Protein 4KWY (pdb70)

Solvent-accessible surface area: 14454 Å² total

InterPro domains:
  IPR007485 LPS-assembly lipoprotein LptE [PF04390] (46-154)

Foldseek 3Di:
DVLLVLLLLEQEDEDDAPLSVLLNVLLCVLSVNDPPDHHQKYKYKDDPRVQQVDFDDDPPDPQKTKGKWIWMFIAGPPPRHGPDIDIFMFMDMFRADPDPVRRVVRSVVRSNVRSNVSSVVVSVVSSVVVVVVDDD/DLVVLLVQLLLEQEDQDDAPLSNLLNVLLCVLSVNDPPDHHQKYKYKDDPRVQQLDWPACFKTKGKKIKMFIAGPVPRHTPDIDMFMFMFMFGADPDPVVRVVRSVVRSNVRSNVRSVVVSVVSSVVSVPD

CATH classification: 3.30.160.150

Nearest PDB structures (foldseek):
  4kwy-assembly1_A  TM=1.007E+00  e=1.723E-28  Caulobacter vibrioides CB15
  4kwy-assembly2_B  TM=9.842E-01  e=3.736E-25  Caulobacter vibrioides CB15
  7rxu-assembly1_A  TM=6.935E-01  e=5.686E-05  Campylobacter jejuni
  2iqi-assembly7_G  TM=6.032E-01  e=4.336E-04  Xanthomonas campestris pv. campestris
  2iqi-assembly6_F  TM=6.068E-01  e=1.449E-03  Xanthomonas campestris pv. campestris

Secondary structure (DSSP, 8-state):
-HHHHHHTTEEEEE-SSHHHHHHHHHHHHHHT--TTS--SEEEEEEE-HHHHH-PEE-SSSTTEEEE--EEEEEEETTT--EEEEEEE---EEEE--SSHHHHHHHHHHHHHHHHHHHHHHHHHHHHHHHHTTS--/--HHHHHHHTTEEEPP-SSHHHHHHHHHHHHHHT--TT---SEEEEEEE-HHHHH--B---EEEE--EEEEEEETTT--EEEEEEE---EEEE--SSHHHHHHHHHHHHHHHHHHHHHHHHHHHHHHHHH-

Structure (mmCIF, N/CA/C/O backbone):
data_4KWY
#
_entry.id   4KWY
#
_cell.length_a   88.442
_cell.length_b   136.351
_cell.length_c   60.211
_cell.angle_alpha   90.000
_cell.angle_beta   90.000
_cell.angle_gamma   90.000
#
_symmetry.space_group_name_H-M   'C 2 2 21'
#
loop_
_entity.id
_entity.type
_entity.pdbx_description
1 polymer 'Putative uncharacterized protein'
2 non-polymer 'CHLORIDE ION'
3 non-polymer 'PHOSPHATE ION'
4 water water
#
loop_
_atom_site.group_PDB
_atom_site.id
_atom_site.type_symbol
_atom_site.label_atom_id
_atom_site.label_alt_id
_atom_site.label_comp_id
_atom_site.label_asym_id
_atom_site.label_entity_id
_atom_site.label_seq_id
_atom_site.pdbx_PDB_ins_code
_atom_site.Cartn_x
_atom_site.Cartn_y
_atom_site.Cartn_z
_atom_site.occupancy
_atom_site.B_iso_or_equiv
_atom_site.auth_seq_id
_atom_site.auth_comp_id
_atom_site.auth_asym_id
_atom_site.auth_atom_id
_atom_site.pdbx_PDB_model_num
ATOM 1 N N . ALA A 1 4 ? 36.046 22.150 39.123 1.00 131.94 30 ALA A N 1
ATOM 2 C CA . ALA A 1 4 ? 36.279 22.128 40.565 1.00 133.40 30 ALA A CA 1
ATOM 3 C C . ALA A 1 4 ? 36.279 23.558 41.160 1.00 134.51 30 ALA A C 1
ATOM 4 O O . ALA A 1 4 ? 35.464 23.843 42.041 1.00 131.36 30 ALA A O 1
ATOM 6 N N . GLY A 1 5 ? 37.164 24.428 40.660 1.00 131.21 31 GLY A N 1
ATOM 7 C CA . GLY A 1 5 ? 37.263 25.828 41.070 1.00 127.89 31 GLY A CA 1
ATOM 8 C C . GLY A 1 5 ? 36.123 26.666 40.512 1.00 123.95 31 GLY A C 1
ATOM 9 O O . GLY A 1 5 ? 35.749 27.682 41.110 1.00 120.11 31 GLY A O 1
ATOM 10 N N . VAL A 1 6 ? 35.567 26.237 39.345 1.00 117.60 32 VAL A N 1
ATOM 11 C CA . VAL A 1 6 ? 34.422 26.855 38.656 1.00 111.51 32 VAL A CA 1
ATOM 12 C C . VAL A 1 6 ? 33.161 26.526 39.467 1.00 109.72 32 VAL A C 1
ATOM 13 O O . VAL A 1 6 ? 32.358 27.415 39.736 1.00 105.48 32 VAL A O 1
ATOM 17 N N . GLU A 1 7 ? 33.022 25.255 39.892 1.00 106.69 33 GLU A N 1
ATOM 18 C CA . GLU A 1 7 ? 31.904 24.755 40.701 1.00 103.80 33 GLU A CA 1
ATOM 19 C C . GLU A 1 7 ? 31.940 25.396 42.100 1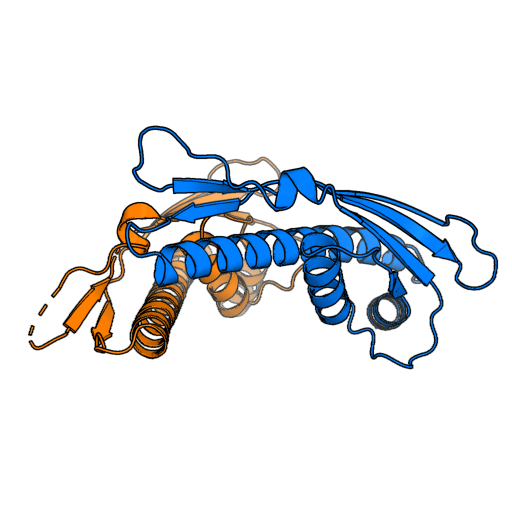.00 104.76 33 GLU A C 1
ATOM 20 O O . GLU A 1 7 ? 30.883 25.695 42.662 1.00 101.66 33 GLU A O 1
ATOM 26 N N . SER A 1 8 ? 33.167 25.636 42.630 1.00 102.01 34 SER A N 1
ATOM 27 C CA . SER A 1 8 ? 33.449 26.318 43.904 1.00 100.83 34 SER A CA 1
ATOM 28 C C . SER A 1 8 ? 33.118 27.820 43.772 1.00 98.21 34 SER A C 1
ATOM 29 O O . SER A 1 8 ? 32.690 28.452 44.743 1.00 96.05 34 SER A O 1
ATOM 32 N N . GLY A 1 9 ? 33.342 28.358 42.572 1.00 91.51 35 GLY A N 1
ATOM 33 C CA . GLY A 1 9 ? 33.062 29.740 42.218 1.00 87.27 35 GLY A CA 1
ATOM 34 C C . GLY A 1 9 ? 31.574 29.969 42.049 1.00 84.23 35 GLY A C 1
ATOM 35 O O . GLY A 1 9 ? 31.047 30.989 42.501 1.00 81.44 35 GLY A O 1
ATOM 36 N N . LEU A 1 10 ? 30.883 29.010 41.410 1.00 77.75 36 LEU A N 1
ATOM 37 C CA . LEU A 1 10 ? 29.443 29.096 41.182 1.00 73.65 36 LEU A CA 1
ATOM 38 C C . LEU A 1 10 ? 28.684 29.079 42.505 1.00 74.86 36 LEU A C 1
ATOM 39 O O . LEU A 1 10 ? 27.752 29.866 42.680 1.00 72.10 36 LEU A O 1
ATOM 44 N N . SER A 1 11 ? 29.114 28.230 43.457 1.00 71.57 37 SER A N 1
ATOM 45 C CA . SER A 1 11 ? 28.452 28.148 44.751 1.00 70.55 37 SER A CA 1
ATOM 46 C C . SER A 1 11 ? 28.802 29.357 45.628 1.00 73.21 37 SER A C 1
ATOM 47 O O . SER A 1 11 ? 28.155 29.534 46.661 1.00 72.26 37 SER A O 1
ATOM 50 N N . SER A 1 12 ? 29.771 30.225 45.194 1.00 69.01 38 SER A N 1
ATOM 51 C CA . SER A 1 12 ? 30.111 31.468 45.917 1.00 67.56 38 SER A CA 1
ATOM 52 C C . SER A 1 12 ? 29.156 32.616 45.506 1.00 65.38 38 SER A C 1
ATOM 53 O O . SER A 1 12 ? 29.193 33.687 46.109 1.00 64.87 38 SER A O 1
ATOM 56 N N . ILE A 1 13 ? 28.287 32.378 44.496 1.00 58.31 39 ILE A N 1
ATOM 57 C CA . ILE A 1 13 ? 27.322 33.363 43.989 1.00 53.35 39 ILE A CA 1
ATOM 58 C C . ILE A 1 13 ? 26.012 33.310 44.807 1.00 55.79 39 ILE A C 1
ATOM 59 O O . ILE A 1 13 ? 25.299 32.298 44.823 1.00 56.25 39 ILE A O 1
ATOM 64 N N . GLU A 1 14 ? 25.685 34.433 45.439 1.00 49.94 40 GLU A N 1
ATOM 65 C CA . GLU A 1 14 ? 24.451 34.575 46.192 1.00 48.39 40 GLU A CA 1
ATOM 66 C C . GLU A 1 14 ? 23.432 35.297 45.334 1.00 49.67 40 GLU A C 1
ATOM 67 O O . GLU A 1 14 ? 23.658 36.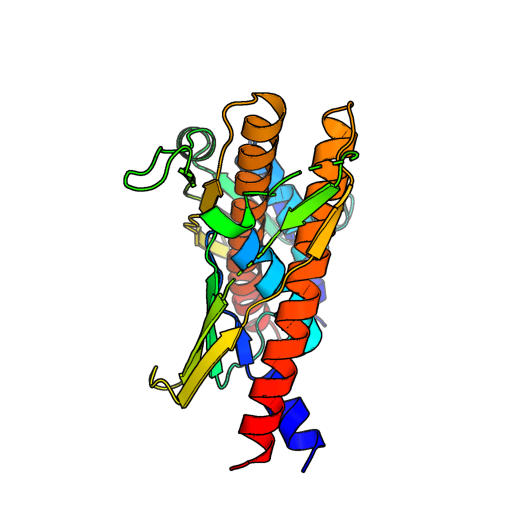431 44.904 1.00 48.64 40 GLU A O 1
ATOM 73 N N . THR A 1 15 ? 22.316 34.632 45.086 1.00 45.60 41 THR A N 1
ATOM 74 C CA . THR A 1 15 ? 21.243 35.115 44.221 1.00 43.99 41 THR A CA 1
ATOM 75 C C . THR A 1 15 ? 20.267 35.938 45.040 1.00 48.93 41 THR A C 1
ATOM 76 O O . THR A 1 15 ? 19.824 35.518 46.109 1.00 52.61 41 THR A O 1
ATOM 80 N N . VAL A 1 16 ? 20.022 37.157 44.557 1.00 43.78 42 VAL A N 1
ATOM 81 C CA . VAL A 1 16 ? 19.162 38.196 45.140 1.00 44.01 42 VAL A CA 1
ATOM 82 C C . VAL A 1 16 ? 18.001 38.471 44.167 1.00 48.31 42 VAL A C 1
ATOM 83 O O . VAL A 1 16 ? 18.203 38.727 42.975 1.00 45.72 42 VAL A O 1
ATOM 87 N N . ALA A 1 17 ? 16.801 38.451 44.696 1.00 47.73 43 ALA A N 1
ATOM 88 C CA . ALA A 1 17 ? 15.621 38.768 43.925 1.00 49.02 43 ALA A CA 1
ATOM 89 C C . ALA A 1 17 ? 14.669 39.598 44.763 1.00 56.01 43 ALA A C 1
ATOM 90 O O . ALA A 1 17 ? 14.557 39.410 45.988 1.00 56.96 43 ALA A O 1
ATOM 92 N N . ALA A 1 18 ? 13.990 40.527 44.098 1.00 52.83 44 ALA A N 1
ATOM 93 C CA . ALA A 1 18 ? 12.965 41.324 44.730 1.00 55.15 44 ALA A CA 1
ATOM 94 C C . ALA A 1 18 ? 11.678 40.486 44.837 1.00 59.60 44 ALA A C 1
ATOM 95 O O . ALA A 1 18 ? 11.552 39.460 44.155 1.00 57.43 44 ALA A O 1
ATOM 97 N N . GLU A 1 19 ? 10.742 40.912 45.708 1.00 59.64 45 GLU A N 1
ATOM 98 C CA . GLU A 1 19 ? 9.439 40.280 45.914 1.00 62.07 45 GLU A CA 1
ATOM 99 C C . GLU A 1 19 ? 8.756 39.926 44.580 1.00 63.81 45 GLU A C 1
ATOM 100 O O . GLU A 1 19 ? 8.594 40.801 43.718 1.00 64.86 45 GLU A O 1
ATOM 106 N N . GLY A 1 20 ? 8.395 38.656 44.417 1.00 56.21 46 GLY A N 1
ATOM 107 C CA . GLY A 1 20 ? 7.733 38.184 43.212 1.00 53.85 46 GLY A CA 1
ATOM 108 C C . GLY A 1 20 ? 7.806 36.686 43.050 1.00 55.05 46 GLY A C 1
ATOM 109 O O . GLY A 1 20 ? 8.793 36.081 43.466 1.00 52.72 46 GLY A O 1
ATOM 110 N N . ARG A 1 21 ? 6.774 36.070 42.416 1.00 52.60 47 ARG A N 1
ATOM 111 C CA . ARG A 1 21 ? 6.762 34.614 42.214 1.00 50.52 47 ARG A CA 1
ATOM 112 C C . ARG A 1 21 ? 7.920 34.169 41.296 1.00 49.10 47 ARG A C 1
ATOM 113 O O . ARG A 1 21 ? 8.633 33.234 41.659 1.00 49.24 47 ARG A O 1
ATOM 121 N N . GLY A 1 22 ? 8.120 34.876 40.179 1.00 41.12 48 GLY A N 1
ATOM 122 C CA . GLY A 1 22 ? 9.195 34.622 39.223 1.00 38.13 48 GLY A CA 1
ATOM 123 C C . GLY A 1 22 ? 10.588 34.679 39.813 1.00 42.89 48 GLY A C 1
ATOM 124 O O . GLY A 1 22 ? 11.369 33.741 39.640 1.00 42.23 48 GLY A O 1
ATOM 125 N N . GLY A 1 23 ? 10.890 35.755 40.548 1.00 39.95 49 GLY A N 1
ATOM 126 C CA . GLY A 1 23 ? 12.180 35.907 41.212 1.00 38.84 49 GLY A CA 1
ATOM 127 C C . GLY A 1 23 ? 12.362 34.880 42.306 1.00 45.49 49 GLY A C 1
ATOM 128 O O . GLY A 1 23 ? 13.474 34.384 42.510 1.00 43.94 49 GLY A O 1
ATOM 129 N N . TYR A 1 24 ? 11.255 34.526 43.008 1.00 46.07 50 TYR A N 1
ATOM 130 C CA . TYR A 1 24 ? 11.294 33.492 44.040 1.00 48.47 50 TYR A CA 1
ATOM 131 C C . TYR A 1 24 ? 11.629 32.146 43.406 1.00 49.49 50 TYR A C 1
ATOM 132 O O . TYR A 1 24 ? 12.548 31.485 43.865 1.00 50.18 50 TYR A O 1
ATOM 141 N N . LEU A 1 25 ? 10.902 31.752 42.347 1.00 44.59 51 LEU A N 1
ATOM 142 C CA . LEU A 1 25 ? 11.120 30.489 41.636 1.00 42.72 51 LEU A CA 1
ATOM 143 C C . LEU A 1 25 ? 12.503 30.447 40.975 1.00 42.75 51 LEU A C 1
ATOM 144 O O . LEU A 1 25 ? 13.200 29.443 41.103 1.00 41.43 51 LEU A O 1
ATOM 149 N N . LEU A 1 26 ? 12.908 31.533 40.292 1.00 38.28 52 LEU A N 1
ATOM 150 C CA . LEU A 1 26 ? 14.210 31.592 39.627 1.00 36.56 52 LEU A CA 1
ATOM 151 C C . LEU A 1 26 ? 15.333 31.521 40.641 1.00 43.79 52 LEU A C 1
ATOM 152 O O . LEU A 1 26 ? 16.276 30.783 40.412 1.00 44.37 52 LEU A O 1
ATOM 157 N N . ARG A 1 27 ? 15.234 32.258 41.757 1.00 44.33 53 ARG A N 1
ATOM 158 C CA . ARG A 1 27 ? 16.251 32.267 42.825 1.00 45.47 53 ARG A CA 1
ATOM 159 C C . ARG A 1 27 ? 16.428 30.858 43.410 1.00 52.67 53 ARG A C 1
ATOM 160 O O . ARG A 1 27 ? 17.562 30.394 43.553 1.00 53.07 53 ARG A O 1
ATOM 168 N N . GLU A 1 28 ? 15.298 30.179 43.706 1.00 51.25 54 GLU A N 1
ATOM 169 C CA . GLU A 1 28 ? 15.222 28.817 44.233 1.00 53.26 54 GLU A CA 1
ATOM 170 C C . GLU A 1 28 ? 15.918 27.867 43.267 1.00 55.98 54 GLU A C 1
ATOM 171 O O . GLU A 1 28 ? 16.746 27.072 43.705 1.00 59.33 54 GLU A O 1
ATOM 177 N N . GLN A 1 29 ? 15.644 28.001 41.952 1.00 46.38 55 GLN A N 1
ATOM 178 C CA . GLN A 1 29 ? 16.243 27.185 40.900 1.00 44.12 55 GLN A CA 1
ATOM 179 C C . GLN A 1 29 ? 17.726 27.443 40.756 1.00 45.97 55 GLN A C 1
ATOM 180 O O . GLN A 1 29 ? 18.471 26.500 40.522 1.00 46.87 55 GLN A O 1
ATOM 186 N N . LEU A 1 30 ? 18.150 28.711 40.850 1.00 42.58 56 LEU A N 1
ATOM 187 C CA . LEU A 1 30 ? 19.552 29.099 40.739 1.00 43.87 56 LEU A CA 1
ATOM 188 C C . LEU A 1 30 ? 20.335 28.659 41.988 1.00 53.76 56 LEU A C 1
ATOM 189 O O . LEU A 1 30 ? 21.446 28.182 41.832 1.00 53.35 56 LEU A O 1
ATOM 194 N N . ASP A 1 31 ? 19.750 28.760 43.210 1.00 55.36 57 ASP A N 1
ATOM 195 C CA . ASP A 1 31 ? 20.418 28.298 44.450 1.00 59.57 57 ASP A CA 1
ATOM 196 C C . ASP A 1 31 ? 20.714 26.800 44.358 1.00 68.72 57 ASP A C 1
ATOM 197 O O . ASP A 1 31 ? 21.736 26.347 44.866 1.00 71.79 57 ASP A O 1
ATOM 202 N N . ASP A 1 32 ? 19.845 26.055 43.653 1.00 65.68 58 ASP A N 1
ATOM 203 C CA . ASP A 1 32 ? 19.979 24.622 43.385 1.00 67.16 58 ASP A CA 1
ATOM 204 C C . ASP A 1 32 ? 21.055 24.354 42.323 1.00 69.05 58 ASP A C 1
ATOM 205 O O . ASP A 1 32 ? 21.982 23.584 42.579 1.00 72.67 58 ASP A O 1
ATOM 210 N N . ALA A 1 33 ? 20.928 24.988 41.145 1.00 60.51 59 ALA A N 1
ATOM 211 C CA . ALA A 1 33 ? 21.856 24.878 40.019 1.00 59.91 59 ALA A CA 1
ATOM 212 C C . ALA A 1 33 ? 23.285 25.372 40.382 1.00 67.92 59 ALA A C 1
ATOM 213 O O . ALA A 1 33 ? 24.267 24.746 39.984 1.00 70.09 59 ALA A O 1
ATOM 215 N N . LEU A 1 34 ? 23.392 26.472 41.144 1.00 65.93 60 LEU A N 1
ATOM 216 C CA . LEU A 1 34 ? 24.674 27.043 41.568 1.00 67.96 60 LEU A CA 1
ATOM 217 C C . LEU A 1 34 ? 25.251 26.324 42.799 1.00 77.50 60 LEU A C 1
ATOM 218 O O . LEU A 1 34 ? 26.454 26.423 43.028 1.00 79.30 60 LEU A O 1
ATOM 223 N N . ALA A 1 35 ? 24.408 25.587 43.569 1.00 76.29 61 ALA A N 1
ATOM 224 C CA . ALA A 1 35 ? 24.767 24.849 44.804 1.00 80.09 61 ALA A CA 1
ATOM 225 C C . ALA A 1 35 ? 25.203 25.802 45.947 1.00 86.05 61 ALA A C 1
ATOM 226 O O . ALA A 1 35 ? 25.987 25.413 46.829 1.00 88.00 61 ALA A O 1
ATOM 228 N N . HIS A 1 36 ? 24.652 27.036 45.950 1.00 81.70 62 HIS A N 1
ATOM 229 C CA . HIS A 1 36 ? 24.942 28.007 46.990 1.00 83.06 62 HIS A CA 1
ATOM 230 C C . HIS A 1 36 ? 24.129 27.665 48.241 1.00 90.67 62 HIS A C 1
ATOM 231 O O . HIS A 1 36 ? 22.899 27.756 48.237 1.00 89.03 62 HIS A O 1
ATOM 238 N N . ARG A 1 37 ? 24.831 27.242 49.299 1.00 91.59 63 ARG A N 1
ATOM 239 C CA . ARG A 1 37 ? 24.215 26.902 50.576 1.00 94.15 63 ARG A CA 1
ATOM 240 C C . ARG A 1 37 ? 23.957 28.209 51.338 1.00 97.45 63 ARG A C 1
ATOM 241 O O . ARG A 1 37 ? 24.839 29.071 51.383 1.00 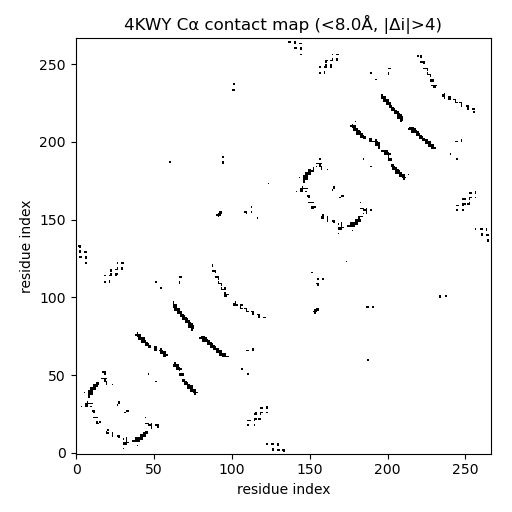96.55 63 ARG A O 1
ATOM 249 N N . GLN A 1 38 ? 22.731 28.394 51.868 1.00 93.78 64 GLN A N 1
ATOM 250 C CA . GLN A 1 38 ? 22.373 29.622 52.595 1.00 93.00 64 GLN A CA 1
ATOM 251 C C . GLN A 1 38 ? 23.197 29.733 53.892 1.00 96.96 64 GLN A C 1
ATOM 252 O O . GLN A 1 38 ? 23.386 28.741 54.605 1.00 99.53 64 GLN A O 1
ATOM 258 N N . GLY A 1 39 ? 23.750 30.924 54.118 1.00 89.58 65 GLY A N 1
ATOM 259 C CA . GLY A 1 39 ? 24.627 31.195 55.249 1.00 90.33 65 GLY A CA 1
ATOM 260 C C . GLY A 1 39 ? 26.100 31.104 54.879 1.00 91.80 65 GLY A C 1
ATOM 261 O O . GLY A 1 39 ? 26.971 31.446 55.693 1.00 92.23 65 GLY A O 1
ATOM 262 N N . SER A 1 40 ? 26.385 30.638 53.634 1.00 85.20 66 SER A N 1
ATOM 263 C CA . SER A 1 40 ? 27.735 30.496 53.082 1.00 84.92 66 SER A CA 1
ATOM 264 C C . SER A 1 40 ? 28.350 31.859 52.704 1.00 83.85 66 SER A C 1
ATOM 265 O O . SER A 1 40 ? 27.600 32.798 52.386 1.00 80.78 66 SER A O 1
ATOM 268 N N . PRO A 1 41 ? 29.710 31.985 52.707 1.00 79.60 67 PRO A N 1
ATOM 269 C CA . PRO A 1 41 ? 30.313 33.254 52.271 1.00 77.03 67 PRO A CA 1
ATOM 270 C C . PRO A 1 41 ? 30.041 33.479 50.786 1.00 76.41 67 PRO A C 1
ATOM 271 O O . PRO A 1 41 ? 30.029 32.526 49.996 1.00 76.50 67 PRO A O 1
ATOM 275 N N . ALA A 1 42 ? 29.751 34.731 50.425 1.00 68.31 68 ALA A N 1
ATOM 276 C CA . ALA A 1 42 ? 29.438 35.123 49.055 1.00 63.05 68 ALA A CA 1
ATOM 277 C C . ALA A 1 42 ? 30.553 35.976 48.471 1.00 61.91 68 ALA A C 1
ATOM 278 O O . ALA A 1 42 ? 31.030 36.885 49.130 1.00 62.15 68 ALA A O 1
ATOM 280 N N . ALA A 1 43 ? 30.981 35.656 47.248 1.00 55.61 69 ALA A N 1
ATOM 281 C CA . ALA A 1 43 ? 31.981 36.403 46.492 1.00 53.99 69 ALA A CA 1
ATOM 282 C C . ALA A 1 43 ? 31.278 37.305 45.488 1.00 52.34 69 ALA A C 1
ATOM 283 O O . ALA A 1 43 ? 31.798 38.355 45.128 1.00 52.64 69 ALA A O 1
ATOM 285 N N . TYR A 1 44 ? 30.094 36.884 45.037 1.00 44.52 70 TYR A N 1
ATOM 286 C CA . TYR A 1 44 ? 29.286 37.623 44.080 1.00 42.56 70 TYR A CA 1
ATOM 287 C C . TYR A 1 44 ? 27.854 37.717 44.514 1.00 46.45 70 TYR A C 1
ATOM 288 O O . TYR A 1 44 ? 27.327 36.790 45.144 1.00 47.11 70 TYR A O 1
ATOM 297 N N . LYS A 1 45 ? 27.193 38.820 44.105 1.00 42.04 71 LYS A N 1
ATOM 298 C CA . LYS A 1 45 ? 25.763 39.029 44.318 1.00 39.70 71 LYS A CA 1
ATOM 299 C C . LYS A 1 45 ? 25.098 39.026 42.962 1.00 41.55 71 LYS A C 1
ATOM 300 O O . LYS A 1 45 ? 25.448 39.827 42.100 1.00 41.97 71 LYS A O 1
ATOM 306 N N . LEU A 1 46 ? 24.219 38.059 42.726 1.00 37.14 72 LEU A N 1
ATOM 307 C CA . LEU A 1 46 ? 23.508 37.993 41.464 1.00 35.16 72 LEU A CA 1
ATOM 308 C C . LEU A 1 46 ? 22.116 38.577 41.662 1.00 38.39 72 LEU A C 1
ATOM 309 O O . LEU A 1 46 ? 21.290 37.970 42.344 1.00 37.87 72 LEU A O 1
ATOM 314 N N . TYR A 1 47 ? 21.857 39.741 41.034 1.00 34.93 73 TYR A N 1
ATOM 315 C CA . TYR A 1 47 ? 20.571 40.446 41.101 1.00 33.13 73 TYR A CA 1
ATOM 316 C C . TYR A 1 47 ? 19.683 40.079 39.953 1.00 38.44 73 TYR A C 1
ATOM 317 O O . TYR A 1 47 ? 20.052 40.317 38.805 1.00 39.26 73 TYR A O 1
ATOM 326 N N . LEU A 1 48 ? 18.496 39.552 40.257 1.00 35.57 74 LEU A N 1
ATOM 327 C CA . LEU A 1 48 ? 17.559 39.144 39.226 1.00 35.68 74 LEU A CA 1
ATOM 328 C C . LEU A 1 48 ? 16.433 40.139 39.080 1.00 40.33 74 LEU A C 1
ATOM 329 O O . LEU A 1 48 ? 15.839 40.508 40.084 1.00 41.04 74 LEU A O 1
ATOM 334 N N . SER A 1 49 ? 16.130 40.567 37.835 1.00 37.08 75 SER A N 1
ATOM 335 C CA . SER A 1 49 ? 14.991 41.460 37.564 1.00 38.18 75 SER A CA 1
ATOM 336 C C . SER A 1 49 ? 14.035 40.753 36.625 1.00 41.07 75 SER A C 1
ATOM 337 O O . SER A 1 49 ? 14.184 40.788 35.399 1.00 40.77 75 SER A O 1
ATOM 340 N N . VAL A 1 50 ? 13.092 40.042 37.221 1.00 37.94 76 VAL A N 1
ATOM 341 C CA . VAL A 1 50 ? 12.078 39.320 36.474 1.00 37.57 76 VAL A CA 1
ATOM 342 C C . VAL A 1 50 ? 10.936 40.282 36.181 1.00 44.71 76 VAL A C 1
ATOM 343 O O . VAL A 1 50 ? 10.527 41.046 37.058 1.00 42.71 76 VAL A O 1
ATOM 347 N N . ASN A 1 51 ? 10.387 40.196 34.944 1.00 44.37 77 ASN A N 1
ATOM 348 C CA . ASN A 1 51 ? 9.179 40.914 34.548 1.00 45.46 77 ASN A CA 1
ATOM 349 C C . ASN A 1 51 ? 8.030 40.080 35.120 1.00 50.15 77 ASN A C 1
ATOM 350 O O . ASN A 1 51 ? 7.588 39.097 34.514 1.00 50.45 77 ASN A O 1
ATOM 355 N N . GLU A 1 52 ? 7.650 40.400 36.351 1.00 48.01 78 GLU A N 1
ATOM 356 C CA . GLU A 1 52 ? 6.677 39.653 37.148 1.00 49.16 78 GLU A CA 1
ATOM 357 C C . GLU A 1 52 ? 5.251 39.701 36.602 1.00 58.25 78 GLU A C 1
ATOM 358 O O . GLU A 1 52 ? 4.506 38.719 36.766 1.00 56.50 78 GLU A O 1
ATOM 364 N N . GLN A 1 53 ? 4.873 40.834 35.970 1.00 59.06 79 GLN A N 1
ATOM 365 C CA . GLN A 1 53 ? 3.544 40.957 35.391 1.00 61.68 79 GLN A CA 1
ATOM 366 C C . GLN A 1 53 ? 3.431 40.008 34.204 1.00 62.46 79 GLN A C 1
ATOM 367 O O . GLN A 1 53 ? 2.450 39.253 34.150 1.00 64.27 79 GLN A O 1
ATOM 373 N N . ARG A 1 54 ? 4.467 39.969 33.319 1.00 54.14 80 ARG A N 1
ATOM 374 C CA . ARG A 1 54 ? 4.530 39.071 32.143 1.00 51.17 80 ARG A CA 1
ATOM 375 C C . ARG A 1 54 ? 4.570 37.598 32.575 1.00 51.79 80 ARG A C 1
ATOM 376 O O . ARG A 1 54 ? 3.957 36.747 31.934 1.00 51.42 80 ARG A O 1
ATOM 384 N N . PHE A 1 55 ? 5.254 37.314 33.671 1.00 47.07 81 PHE A N 1
ATOM 385 C CA . PHE A 1 55 ? 5.376 35.957 34.169 1.00 46.00 81 PHE A CA 1
ATOM 386 C C . PHE A 1 55 ? 4.069 35.420 34.814 1.00 54.10 81 PHE A C 1
ATOM 387 O O . PHE A 1 55 ? 3.843 34.206 34.805 1.00 52.89 81 PHE A O 1
ATOM 395 N N . ALA A 1 56 ? 3.237 36.301 35.386 1.00 53.74 82 ALA A N 1
ATOM 396 C CA . ALA A 1 56 ? 1.992 35.889 36.026 1.00 56.07 82 ALA A CA 1
ATOM 397 C C . ALA A 1 56 ? 0.878 35.607 34.980 1.00 63.17 82 ALA A C 1
ATOM 398 O O . ALA A 1 56 ? -0.109 34.913 35.280 1.00 63.69 82 ALA A O 1
ATOM 400 N N . ARG A 1 57 ? 1.040 36.184 33.772 1.00 60.82 83 ARG A N 1
ATOM 401 C CA . ARG A 1 57 ? 0.130 36.072 32.637 1.00 62.58 83 ARG A CA 1
ATOM 402 C C . ARG A 1 57 ? 0.436 34.898 31.709 1.00 64.93 83 ARG A C 1
ATOM 403 O O . ARG A 1 57 ? 1.398 34.939 30.940 1.00 63.09 83 ARG A O 1
ATOM 411 N N . GLY A 1 58 ? -0.419 33.889 31.749 1.00 62.28 84 GLY A N 1
ATOM 412 C CA . GLY A 1 58 ? -0.402 32.795 30.791 1.00 59.61 84 GLY A CA 1
ATOM 413 C C . GLY A 1 58 ? -1.270 33.277 29.643 1.00 63.22 84 GLY A C 1
ATOM 414 O O . GLY A 1 58 ? -2.399 33.725 29.883 1.00 66.44 84 GLY A O 1
ATOM 415 N N . VAL A 1 59 ? -0.732 33.254 28.402 1.00 54.85 85 VAL A N 1
ATOM 416 C CA . VAL A 1 59 ? -1.411 33.739 27.202 1.00 54.35 85 VAL A CA 1
ATOM 417 C C . VAL A 1 59 ? -2.025 32.581 26.441 1.00 58.03 85 VAL A C 1
ATOM 418 O O . VAL A 1 59 ? -1.293 31.714 25.990 1.00 55.71 85 VAL A O 1
ATOM 422 N N . ARG A 1 60 ? -3.355 32.586 26.272 1.00 57.57 86 ARG A N 1
ATOM 423 C CA . ARG A 1 60 ? -4.077 31.550 25.550 1.00 58.24 86 ARG A CA 1
ATOM 424 C C . ARG A 1 60 ? -3.637 31.490 24.083 1.00 61.88 86 ARG A C 1
ATOM 425 O O . ARG A 1 60 ? -3.393 32.516 23.432 1.00 61.56 86 ARG A O 1
ATOM 433 N N . LEU A 1 61 ? -3.476 30.277 23.602 1.00 58.27 87 LEU A N 1
ATOM 434 C CA . LEU A 1 61 ? -3.080 30.023 22.233 1.00 58.78 87 LEU A CA 1
ATOM 435 C C . LEU A 1 61 ? -4.299 29.551 21.452 1.00 67.31 87 LEU A C 1
ATOM 436 O O . LEU A 1 61 ? -5.290 29.064 22.023 1.00 67.09 87 LEU A O 1
ATOM 441 N N . ASP A 1 62 ? -4.228 29.753 20.140 1.00 67.79 88 ASP A N 1
ATOM 442 C CA . ASP A 1 62 ? -5.241 29.360 19.178 1.00 71.50 88 ASP A CA 1
ATOM 443 C C . ASP A 1 62 ? -5.051 27.860 18.865 1.00 76.93 88 ASP A C 1
ATOM 444 O O . ASP A 1 62 ? -4.153 27.217 19.451 1.00 74.99 88 ASP A O 1
ATOM 449 N N . ASN A 1 63 ? -5.897 27.303 17.972 1.00 75.76 89 ASN A N 1
ATOM 450 C CA . ASN A 1 63 ? -5.863 25.917 17.506 1.00 75.25 89 ASN A CA 1
ATOM 451 C C . ASN A 1 63 ? -6.133 24.853 18.641 1.00 80.75 89 ASN A C 1
ATOM 452 O O . ASN A 1 63 ? -7.030 24.013 18.469 1.00 82.53 89 ASN A O 1
ATOM 454 N N . VAL A 1 64 ? -5.381 24.895 19.781 1.00 75.63 90 VAL A N 1
ATOM 455 C CA . VAL A 1 64 ? -5.517 23.942 20.906 1.00 73.75 90 VAL A CA 1
ATOM 456 C C . VAL A 1 64 ? -6.285 24.560 22.103 1.00 78.73 90 VAL A C 1
ATOM 457 O O . VAL A 1 64 ? -5.922 25.637 22.601 1.00 78.59 90 VAL A O 1
ATOM 461 N N . ALA A 1 65 ? -7.316 23.820 22.583 1.00 75.31 91 ALA A N 1
ATOM 462 C CA . ALA A 1 65 ? -8.136 24.171 23.749 1.00 76.31 91 ALA A CA 1
ATOM 463 C C . ALA A 1 65 ? -7.304 24.101 25.053 1.00 75.89 91 ALA A C 1
ATOM 464 O O . ALA A 1 65 ? -6.605 23.107 25.316 1.00 72.46 91 ALA A O 1
ATOM 466 N N . ASN A 1 66 ? -7.388 25.192 25.849 1.00 70.84 92 ASN A N 1
ATOM 467 C CA . ASN A 1 66 ? -6.744 25.399 27.141 1.00 67.61 92 ASN A CA 1
ATOM 468 C C . ASN A 1 66 ? -5.216 25.256 27.067 1.00 62.72 92 ASN A C 1
ATOM 469 O O . ASN A 1 66 ? -4.634 24.790 28.037 1.00 60.84 92 ASN A O 1
ATOM 474 N N . ARG A 1 67 ? -4.567 25.665 25.933 1.00 54.74 93 ARG A N 1
ATOM 475 C CA . ARG A 1 67 ? -3.099 25.699 25.834 1.00 50.39 93 ARG A CA 1
ATOM 476 C C . ARG A 1 67 ? -2.649 27.142 26.050 1.00 53.92 93 ARG A C 1
ATOM 477 O O . ARG A 1 67 ? -3.204 28.062 25.452 1.00 57.05 93 ARG A O 1
ATOM 485 N N . PHE A 1 68 ? -1.659 27.343 26.903 1.00 46.33 94 PHE A N 1
ATOM 486 C CA . PHE A 1 68 ? -1.191 28.680 27.227 1.00 44.80 94 PHE A CA 1
ATOM 487 C C . PHE A 1 68 ? 0.289 28.816 27.024 1.00 43.70 94 PHE A C 1
ATOM 488 O O . PHE A 1 68 ? 1.002 27.827 27.161 1.00 38.89 94 PHE A O 1
ATOM 496 N N . GLU A 1 69 ? 0.757 30.043 26.693 1.00 41.78 95 GLU A N 1
ATOM 497 C CA . GLU A 1 69 ? 2.182 30.346 26.574 1.00 40.00 95 GLU A CA 1
ATOM 498 C C . GLU A 1 69 ? 2.556 31.319 27.664 1.00 47.61 95 GLU A C 1
ATOM 499 O O . GLU A 1 69 ? 1.883 32.317 27.882 1.00 50.01 95 GLU A O 1
ATOM 505 N N . LEU A 1 70 ? 3.618 30.997 28.374 1.00 43.42 96 LEU A N 1
ATOM 506 C CA . LEU A 1 70 ? 4.111 31.777 29.475 1.00 42.28 96 LEU A CA 1
ATOM 507 C C . LEU A 1 70 ? 5.542 32.199 29.174 1.00 42.48 96 LEU A C 1
ATOM 508 O O . LEU A 1 70 ? 6.346 31.401 28.692 1.00 39.00 96 LEU A O 1
ATOM 513 N N . ARG A 1 71 ? 5.837 33.474 29.407 1.00 41.08 97 ARG A N 1
ATOM 514 C CA . ARG A 1 71 ? 7.140 34.035 29.104 1.00 39.85 97 ARG A CA 1
ATOM 515 C C . ARG A 1 71 ? 7.843 34.562 30.338 1.00 40.38 97 ARG A C 1
ATOM 516 O O . ARG A 1 71 ? 7.267 35.297 31.135 1.00 39.33 97 ARG A O 1
ATOM 532 N N . SER A 1 73 ? 10.996 36.763 31.291 1.00 34.08 99 SER A N 1
ATOM 533 C CA . SER A 1 73 ? 11.987 37.741 30.857 1.00 35.05 99 SER A CA 1
ATOM 534 C C . SER A 1 73 ? 12.761 38.198 32.065 1.00 41.53 99 SER A C 1
ATOM 535 O O . SER A 1 73 ? 12.161 38.636 33.055 1.00 43.23 99 SER A O 1
ATOM 538 N N . VAL A 1 74 ? 14.093 38.041 32.023 1.00 38.34 100 VAL A N 1
ATOM 539 C CA . VAL A 1 74 ? 14.944 38.381 33.166 1.00 36.91 100 VAL A CA 1
ATOM 540 C C . VAL A 1 74 ? 16.142 39.188 32.735 1.00 41.16 100 VAL A C 1
ATOM 541 O O . VAL A 1 74 ? 16.944 38.736 31.925 1.00 41.14 100 VAL A O 1
ATOM 545 N N . ASP A 1 75 ? 16.314 40.332 33.356 1.00 39.48 101 ASP A N 1
ATOM 546 C CA . ASP A 1 75 ? 17.527 41.135 33.245 1.00 40.23 101 ASP A CA 1
ATOM 547 C C . ASP A 1 75 ? 18.281 40.857 34.498 1.00 39.49 101 ASP A C 1
ATOM 548 O O . ASP A 1 75 ? 17.666 40.869 35.560 1.00 38.25 101 ASP A O 1
ATOM 553 N N . TRP A 1 76 ? 19.575 40.539 34.405 1.00 36.35 102 TRP A N 1
ATOM 554 C CA . TRP A 1 76 ? 20.335 40.246 35.610 1.00 34.97 102 TRP A CA 1
ATOM 555 C C . TRP A 1 76 ? 21.747 40.861 35.585 1.00 39.50 102 TRP A C 1
ATOM 556 O O . TRP A 1 76 ? 22.352 41.003 34.523 1.00 40.58 102 TRP A O 1
ATOM 567 N N . ARG A 1 77 ? 22.254 41.208 36.787 1.00 35.46 103 ARG A N 1
ATOM 568 C CA . ARG A 1 77 ? 23.579 41.804 37.053 1.00 35.98 103 ARG A CA 1
ATOM 569 C C . ARG A 1 77 ? 24.354 40.973 38.052 1.00 38.33 103 ARG A C 1
ATOM 570 O O . ARG A 1 77 ? 23.808 40.623 39.100 1.00 36.67 103 ARG A O 1
ATOM 578 N N . LEU A 1 78 ? 25.642 40.735 37.785 1.00 36.59 104 LEU A N 1
ATOM 579 C CA . LEU A 1 78 ? 26.516 40.016 38.710 1.00 36.65 104 LEU A CA 1
ATOM 580 C C . LEU A 1 78 ? 27.443 41.027 39.342 1.00 41.35 104 LEU A C 1
ATOM 581 O O . LEU A 1 78 ? 28.149 41.743 38.627 1.00 42.94 104 LEU A O 1
ATOM 586 N N . LEU A 1 79 ? 27.388 41.157 40.668 1.00 37.15 105 LEU A N 1
ATOM 587 C CA . LEU A 1 79 ? 28.247 42.140 41.322 1.00 38.44 105 LEU A CA 1
ATOM 588 C C . LEU A 1 79 ? 29.322 41.501 42.167 1.00 42.80 105 LEU A C 1
ATOM 589 O O . LEU A 1 79 ? 29.163 40.380 42.660 1.00 42.30 105 LEU A O 1
ATOM 594 N N . ASP A 1 80 ? 30.391 42.250 42.384 1.00 40.35 106 ASP A N 1
ATOM 595 C CA . ASP A 1 80 ? 31.400 41.876 43.358 1.00 41.77 106 ASP A CA 1
ATOM 596 C C . ASP A 1 80 ? 30.741 42.171 44.726 1.00 45.80 106 ASP A C 1
ATOM 597 O O . ASP A 1 80 ? 30.331 43.316 44.971 1.00 44.79 106 ASP A O 1
ATOM 602 N N . ALA A 1 81 ? 30.594 41.141 45.591 1.00 43.04 107 ALA A N 1
ATOM 603 C CA . ALA A 1 81 ? 29.934 41.256 46.896 1.00 42.09 107 ALA A CA 1
ATOM 604 C C . ALA A 1 81 ? 30.655 42.182 47.856 1.00 45.94 107 ALA A C 1
ATOM 605 O O . ALA A 1 81 ? 30.058 42.591 48.853 1.00 45.82 107 ALA A O 1
ATOM 607 N N . LYS A 1 82 ? 31.911 42.540 47.558 1.00 44.00 108 LYS A N 1
ATOM 608 C CA . LYS A 1 82 ? 32.720 43.396 48.437 1.00 44.41 108 LYS A CA 1
ATOM 609 C C . LYS A 1 82 ? 32.619 44.868 48.062 1.00 46.85 108 LYS A C 1
ATOM 610 O O . LYS A 1 82 ? 32.643 45.691 48.951 1.00 47.06 108 LYS A O 1
ATOM 616 N N . ASN A 1 83 ? 32.525 45.225 46.771 1.00 42.34 109 ASN A N 1
ATOM 617 C CA . ASN A 1 83 ? 32.499 46.658 46.451 1.00 41.74 109 ASN A CA 1
ATOM 618 C C . ASN A 1 83 ? 31.323 47.080 45.593 1.00 42.80 109 ASN A C 1
ATOM 619 O O . ASN A 1 83 ? 31.215 48.257 45.266 1.00 44.18 109 ASN A O 1
ATOM 624 N N . GLY A 1 84 ? 30.468 46.136 45.240 1.00 38.82 110 GLY A N 1
ATOM 625 C CA . GLY A 1 84 ? 29.253 46.380 44.458 1.00 37.87 110 GLY A CA 1
ATOM 626 C C . GLY A 1 84 ? 29.484 46.706 43.000 1.00 44.01 110 GLY A C 1
ATOM 627 O O . GLY A 1 84 ? 28.579 47.193 42.318 1.00 41.90 110 GLY A O 1
ATOM 628 N N . ALA A 1 85 ? 30.707 46.464 42.504 1.00 43.98 111 ALA A N 1
ATOM 629 C CA . ALA A 1 85 ? 30.987 46.715 41.097 1.00 43.95 111 ALA A CA 1
ATOM 630 C C . ALA A 1 85 ? 30.340 45.616 40.272 1.00 45.77 111 ALA A C 1
ATOM 631 O O . ALA A 1 85 ? 30.408 44.438 40.640 1.00 43.60 111 ALA A O 1
ATOM 633 N N . GLU A 1 86 ? 29.697 46.011 39.173 1.00 43.97 112 GLU A N 1
ATOM 634 C CA . GLU A 1 86 ? 29.078 45.100 38.231 1.00 43.39 112 GLU A CA 1
ATOM 635 C C . GLU A 1 86 ? 30.202 44.464 37.417 1.00 51.51 112 GLU A C 1
ATOM 636 O O . GLU A 1 86 ? 30.966 45.177 36.759 1.00 54.82 112 GLU A O 1
ATOM 642 N N . VAL A 1 87 ? 30.358 43.132 37.537 1.00 47.03 113 VAL A N 1
ATOM 643 C CA . VAL A 1 87 ? 31.463 42.404 36.905 1.00 48.56 113 VAL A CA 1
ATOM 644 C C . VAL A 1 87 ? 31.010 41.625 35.682 1.00 53.34 113 VAL A C 1
ATOM 645 O O . VAL A 1 87 ? 31.859 41.208 34.870 1.00 55.13 113 VAL A O 1
ATOM 649 N N . HIS A 1 88 ? 29.678 41.458 35.537 1.00 47.81 114 HIS A N 1
ATOM 650 C CA . HIS A 1 88 ? 29.017 40.736 34.450 1.00 47.01 114 HIS A CA 1
ATOM 651 C C . HIS A 1 88 ? 27.519 40.982 34.505 1.00 48.13 114 HIS A C 1
ATOM 652 O O . HIS A 1 88 ? 26.957 41.189 35.582 1.00 43.92 114 HIS A O 1
ATOM 659 N N . LYS A 1 89 ? 26.870 40.952 33.350 1.00 48.51 115 LYS A N 1
ATOM 660 C CA . LYS A 1 89 ? 25.414 41.092 33.262 1.00 47.63 115 LYS A CA 1
ATOM 661 C C . LYS A 1 89 ? 24.837 40.217 32.101 1.00 51.53 115 LYS A C 1
ATOM 662 O O . LYS A 1 89 ? 25.588 39.544 31.367 1.00 52.41 115 LYS A O 1
ATOM 668 N N . GLY A 1 90 ? 23.513 40.191 31.998 1.00 45.06 116 GLY A N 1
ATOM 669 C CA . GLY A 1 90 ? 22.828 39.436 30.966 1.00 42.83 116 GLY A CA 1
ATOM 670 C C . GLY A 1 90 ? 21.340 39.694 30.915 1.00 46.61 116 GLY A C 1
ATOM 671 O O . GLY A 1 90 ? 20.769 40.407 31.757 1.00 43.01 116 GLY A O 1
ATOM 672 N N . ARG A 1 91 ? 20.721 39.120 29.872 1.00 46.60 117 ARG A N 1
ATOM 673 C CA . ARG A 1 91 ? 19.291 39.119 29.595 1.00 47.00 117 ARG A CA 1
ATOM 674 C C . ARG A 1 91 ? 18.933 37.694 29.206 1.00 49.29 117 ARG A C 1
ATOM 675 O O . ARG A 1 91 ? 19.667 37.067 28.452 1.00 50.45 117 ARG A O 1
ATOM 683 N N . THR A 1 92 ? 17.889 37.143 29.810 1.00 43.83 118 THR A N 1
ATOM 684 C CA . THR A 1 92 ? 17.440 35.762 29.553 1.00 41.88 118 THR A CA 1
ATOM 685 C C . THR A 1 92 ? 15.938 35.823 29.274 1.00 43.26 118 THR A C 1
ATOM 686 O O . THR A 1 92 ? 15.188 36.437 30.020 1.00 42.15 118 THR A O 1
ATOM 690 N N . ASP A 1 93 ? 15.518 35.214 28.195 1.00 41.39 119 ASP A N 1
ATOM 691 C CA . ASP A 1 93 ? 14.116 35.146 27.801 1.00 40.94 119 ASP A CA 1
ATOM 692 C C . ASP A 1 93 ? 13.766 33.707 27.546 1.00 41.02 119 ASP A C 1
ATOM 693 O O . ASP A 1 93 ? 14.329 33.094 26.648 1.00 39.14 119 ASP A O 1
ATOM 698 N N . VAL A 1 94 ? 12.861 33.153 28.354 1.00 36.22 120 VAL A N 1
ATOM 699 C CA . VAL A 1 94 ? 12.435 31.760 28.238 1.00 34.47 120 VAL A CA 1
ATOM 700 C C . VAL A 1 94 ? 10.910 31.699 28.009 1.00 39.20 120 VAL A C 1
ATOM 701 O O . VAL A 1 94 ? 10.160 32.435 28.662 1.00 39.97 120 VAL A O 1
ATOM 705 N N . SER A 1 95 ? 10.464 30.790 27.135 1.00 35.93 121 SER A N 1
ATOM 706 C CA . SER A 1 95 ? 9.035 30.555 26.878 1.00 35.82 121 SER A CA 1
ATOM 707 C C . SER A 1 95 ? 8.682 29.110 27.085 1.00 35.09 121 SER A C 1
ATOM 708 O O . SER A 1 95 ? 9.436 28.240 26.688 1.00 33.02 121 SER A O 1
ATOM 711 N N . VAL A 1 96 ? 7.542 28.861 27.735 1.00 30.95 122 VAL A N 1
ATOM 712 C CA . VAL A 1 96 ? 6.983 27.535 27.958 1.00 29.20 122 VAL A CA 1
ATOM 713 C C . VAL A 1 96 ? 5.495 27.565 27.597 1.00 34.81 122 VAL A C 1
ATOM 714 O O . VAL A 1 96 ? 4.865 28.636 27.557 1.00 34.98 122 VAL A O 1
ATOM 718 N N . THR A 1 97 ? 4.944 26.383 27.326 1.00 30.97 123 THR A N 1
ATOM 719 C CA . THR A 1 97 ? 3.530 26.173 27.125 1.00 31.35 123 THR A CA 1
ATOM 720 C C . THR A 1 97 ? 3.057 25.212 28.216 1.00 35.93 123 THR A C 1
ATOM 721 O O . THR A 1 97 ? 3.857 24.454 28.780 1.00 33.24 123 THR A O 1
ATOM 725 N N . TYR A 1 98 ? 1.772 25.297 28.561 1.00 34.81 124 TYR A N 1
ATOM 726 C CA . TYR A 1 98 ? 1.124 24.375 29.486 1.00 35.11 124 TYR A CA 1
ATOM 727 C C . TYR A 1 98 ? -0.243 24.153 28.983 1.00 40.80 124 TYR A C 1
ATOM 728 O O . TYR A 1 98 ? -0.846 25.046 28.367 1.00 40.30 124 TYR A O 1
ATOM 737 N N . ASP A 1 99 ? -0.700 22.923 29.154 1.00 41.22 125 ASP A N 1
ATOM 738 C CA . ASP A 1 99 ? -2.018 22.560 28.704 1.00 45.35 125 ASP A CA 1
ATOM 739 C C . ASP A 1 99 ? -2.930 22.526 29.919 1.00 58.07 125 ASP A C 1
ATOM 740 O O . ASP A 1 99 ? -2.890 21.580 30.703 1.00 59.32 125 ASP A O 1
ATOM 745 N N . SER A 1 100 ? -3.708 23.608 30.100 1.00 60.67 126 SER A N 1
ATOM 746 C CA . SER A 1 100 ? -4.679 23.800 31.189 1.00 66.05 126 SER A CA 1
ATOM 747 C C . SER A 1 100 ? -5.860 22.785 31.115 1.00 76.46 126 SER A C 1
ATOM 748 O O . SER A 1 100 ? -5.893 21.875 30.276 1.00 75.56 126 SER A O 1
ATOM 751 N N . ALA A 1 101 ? -6.819 22.955 32.015 1.00 79.63 127 ALA A N 1
ATOM 752 C CA . ALA A 1 101 ? -7.982 22.091 32.142 1.00 84.09 127 ALA A CA 1
ATOM 753 C C . ALA A 1 101 ? -9.221 22.897 32.553 1.00 94.71 127 ALA A C 1
ATOM 754 O O . ALA A 1 101 ? -9.086 24.007 33.085 1.00 94.94 127 ALA A O 1
ATOM 756 N N . ASP A 1 102 ? -10.428 22.336 32.313 1.00 96.14 128 ASP A N 1
ATOM 757 C CA . ASP A 1 102 ? -11.686 22.979 32.704 1.00 101.41 128 ASP A CA 1
ATOM 758 C C . ASP A 1 102 ? -11.793 23.040 34.246 1.00 106.38 128 ASP A C 1
ATOM 759 O O . ASP A 1 102 ? -12.312 24.020 34.786 1.00 109.29 128 ASP A O 1
ATOM 764 N N . GLN A 1 103 ? -11.233 22.021 34.944 1.00 100.08 129 GLN A N 1
ATOM 765 C CA . GLN A 1 103 ? -11.188 21.915 36.406 1.00 101.59 129 GLN A CA 1
ATOM 766 C C . GLN A 1 103 ? -10.193 22.936 36.988 1.00 102.35 129 GLN A C 1
ATOM 767 O O . GLN A 1 103 ? -9.053 23.013 36.517 1.00 97.71 129 GLN A O 1
ATOM 773 N N . PRO A 1 104 ? -10.582 23.729 38.014 1.00 100.78 130 PRO A N 1
ATOM 774 C CA . PRO A 1 104 ? -9.659 24.753 38.541 1.00 97.62 130 PRO A CA 1
ATOM 775 C C . PRO A 1 104 ? -8.382 24.209 39.194 1.00 96.43 130 PRO A C 1
ATOM 776 O O . PRO A 1 104 ? -7.341 24.837 39.015 1.00 93.06 130 PRO A O 1
ATOM 780 N N . TYR A 1 105 ? -8.440 23.076 39.943 1.00 92.68 131 TYR A N 1
ATOM 781 C CA . TYR A 1 105 ? -7.265 22.496 40.632 1.00 89.17 131 TYR A CA 1
ATOM 782 C C . TYR A 1 105 ? -6.164 22.099 39.633 1.00 82.92 131 TYR A C 1
ATOM 783 O O . TYR A 1 105 ? -4.982 22.323 39.884 1.00 78.86 131 TYR A O 1
ATOM 792 N N . ALA A 1 106 ? -6.579 21.511 38.510 1.00 76.25 132 ALA A N 1
ATOM 793 C CA . ALA A 1 106 ? -5.739 21.003 37.446 1.00 70.45 132 ALA A CA 1
ATOM 794 C C . ALA A 1 106 ? -5.202 22.154 36.628 1.00 69.20 132 ALA A C 1
ATOM 795 O O . ALA A 1 106 ? -4.035 22.120 36.255 1.00 64.90 132 ALA A O 1
ATOM 797 N N . ALA A 1 107 ? -6.023 23.198 36.407 1.00 67.49 133 ALA A N 1
ATOM 798 C CA . ALA A 1 107 ? -5.649 24.406 35.665 1.00 65.91 133 ALA A CA 1
ATOM 799 C C . ALA A 1 107 ? -4.534 25.183 36.369 1.00 69.17 133 ALA A C 1
ATOM 800 O O . ALA A 1 107 ? -3.641 25.709 35.707 1.00 65.74 133 ALA A O 1
ATOM 802 N N . ILE A 1 108 ? -4.595 25.250 37.709 1.00 68.65 134 ILE A N 1
ATOM 803 C CA . ILE A 1 108 ? -3.600 25.917 38.551 1.00 67.26 134 ILE A CA 1
ATOM 804 C C . ILE A 1 108 ? -2.322 25.070 38.591 1.00 65.16 134 ILE A C 1
ATOM 805 O O . ILE A 1 108 ? -1.231 25.625 38.487 1.00 61.55 134 ILE A O 1
ATOM 810 N N . ALA A 1 109 ? -2.460 23.741 38.747 1.00 61.77 135 ALA A N 1
ATOM 811 C CA . ALA A 1 109 ? -1.336 22.803 38.782 1.00 59.51 135 ALA A CA 1
ATOM 812 C C . ALA A 1 109 ? -0.497 22.890 37.479 1.00 58.81 135 ALA A C 1
ATOM 813 O O . ALA A 1 109 ? 0.731 22.944 37.550 1.00 57.86 135 ALA A O 1
ATOM 815 N N . ALA A 1 110 ? -1.174 22.992 36.319 1.00 51.31 136 ALA A N 1
ATOM 816 C CA . ALA A 1 110 ? -0.574 23.118 34.990 1.00 47.30 136 ALA A CA 1
ATOM 817 C C . ALA A 1 110 ? 0.190 24.441 34.846 1.00 47.41 136 ALA A C 1
ATOM 818 O O . ALA A 1 110 ? 1.318 24.452 34.325 1.00 43.53 136 ALA A O 1
ATOM 820 N N . GLN A 1 111 ? -0.403 25.539 35.352 1.00 45.69 137 GLN A N 1
ATOM 821 C CA . GLN A 1 111 ? 0.182 26.873 35.308 1.00 45.16 137 GLN A CA 1
ATOM 822 C C . GLN A 1 111 ? 1.429 26.940 36.203 1.00 49.02 137 GLN A C 1
ATOM 823 O O . GLN A 1 111 ? 2.486 27.415 35.762 1.00 47.43 137 GLN A O 1
ATOM 829 N N . GLN A 1 112 ? 1.318 26.440 37.435 1.00 46.88 138 GLN A N 1
ATOM 830 C CA . GLN A 1 112 ? 2.447 26.431 38.372 1.00 45.90 138 GLN A CA 1
ATOM 831 C C . GLN A 1 112 ? 3.594 25.568 37.858 1.00 46.82 138 GLN A C 1
ATOM 832 O O . GLN A 1 112 ? 4.741 25.943 38.060 1.00 47.01 138 GLN A O 1
ATOM 838 N N . ASP A 1 113 ? 3.288 24.442 37.184 1.00 42.91 139 ASP A N 1
ATOM 839 C CA . ASP A 1 113 ? 4.289 23.555 36.591 1.00 41.59 139 ASP A CA 1
ATOM 840 C C . ASP A 1 113 ? 4.988 24.292 35.427 1.00 43.83 139 ASP A C 1
ATOM 841 O O . ASP A 1 113 ? 6.213 24.226 35.337 1.00 42.83 139 ASP A O 1
ATOM 846 N N . GLY A 1 114 ? 4.226 25.046 34.623 1.00 39.87 140 GLY A N 1
ATOM 847 C CA . GLY A 1 114 ? 4.773 25.864 33.540 1.00 37.43 140 GLY A CA 1
ATOM 848 C C . GLY A 1 114 ? 5.738 26.914 34.074 1.00 40.39 140 GLY A C 1
ATOM 849 O O . GLY A 1 114 ? 6.845 27.099 33.551 1.00 39.11 140 GLY A O 1
ATOM 850 N N . GLN A 1 115 ? 5.349 27.569 35.163 1.00 37.33 141 GLN A N 1
ATOM 851 C CA . GLN A 1 115 ? 6.177 28.578 35.827 1.00 36.18 141 GLN A CA 1
ATOM 852 C C . GLN A 1 115 ? 7.503 27.991 36.369 1.00 40.32 141 GLN A C 1
ATOM 853 O O . GLN A 1 115 ? 8.569 28.610 36.211 1.00 40.06 141 GLN A O 1
ATOM 859 N N . GLU A 1 116 ? 7.443 26.779 36.941 1.00 37.09 142 GLU A N 1
ATOM 860 C CA . GLU A 1 116 ? 8.604 26.053 37.454 1.00 36.76 142 GLU A CA 1
ATOM 861 C C . GLU A 1 116 ? 9.553 25.670 36.309 1.00 39.82 142 GLU A C 1
ATOM 862 O O . GLU A 1 116 ? 10.772 25.816 36.432 1.00 39.30 142 GLU A O 1
ATOM 868 N N . ARG A 1 117 ? 8.983 25.221 35.173 1.00 35.10 143 ARG A N 1
ATOM 869 C CA . ARG A 1 117 ? 9.731 24.818 33.992 1.00 32.74 143 ARG A CA 1
ATOM 870 C C . ARG A 1 117 ? 10.417 26.031 33.331 1.00 36.53 143 ARG A C 1
ATOM 871 O O . ARG A 1 117 ? 11.572 25.919 32.910 1.00 35.24 143 ARG A O 1
ATOM 879 N N . ALA A 1 118 ? 9.737 27.197 33.301 1.00 35.12 144 ALA A N 1
ATOM 880 C CA . ALA A 1 118 ? 10.320 28.444 32.788 1.00 34.19 144 ALA A CA 1
ATOM 881 C C . ALA A 1 118 ? 11.500 28.837 33.667 1.00 38.00 144 ALA A C 1
ATOM 882 O O . ALA A 1 118 ? 12.609 29.009 33.156 1.00 37.45 144 ALA A O 1
ATOM 884 N N . ALA A 1 119 ? 11.287 28.854 35.004 1.00 35.48 145 ALA A N 1
ATOM 885 C CA . ALA A 1 119 ? 12.326 29.207 35.985 1.00 35.73 145 ALA A CA 1
ATOM 886 C C . ALA A 1 119 ? 13.535 28.247 35.923 1.00 40.78 145 ALA A C 1
ATOM 887 O O . ALA A 1 119 ? 14.668 28.702 36.064 1.00 41.75 145 ALA A O 1
ATOM 889 N N . ALA A 1 120 ? 13.289 26.932 35.727 1.00 36.41 146 ALA A N 1
ATOM 890 C CA . ALA A 1 120 ? 14.318 25.890 35.624 1.00 34.72 146 ALA A CA 1
ATOM 891 C C . ALA A 1 120 ? 15.174 26.103 34.377 1.00 35.04 146 ALA A C 1
ATOM 892 O O . ALA A 1 120 ? 16.388 26.092 34.493 1.00 35.30 146 ALA A O 1
ATOM 894 N N . GLU A 1 121 ? 14.555 26.385 33.223 1.00 30.99 147 GLU A N 1
ATOM 895 C CA . GLU A 1 121 ? 15.274 26.666 31.964 1.00 31.42 147 GLU A CA 1
ATOM 896 C C . GLU A 1 121 ? 16.014 28.002 32.023 1.00 35.34 147 GLU A C 1
ATOM 897 O O . GLU A 1 121 ? 17.130 28.070 31.518 1.00 36.82 147 GLU A O 1
ATOM 903 N N . ALA A 1 122 ? 15.410 29.056 32.625 1.00 31.51 148 ALA A N 1
ATOM 904 C CA . ALA A 1 122 ? 16.075 30.349 32.819 1.00 30.80 148 ALA A CA 1
ATOM 905 C C . ALA A 1 122 ? 17.304 30.173 33.691 1.00 38.23 148 ALA A C 1
ATOM 906 O O . ALA A 1 122 ? 18.362 30.678 33.323 1.00 39.82 148 ALA A O 1
ATOM 908 N N . ALA A 1 123 ? 17.187 29.380 34.799 1.00 36.78 149 ALA A N 1
ATOM 909 C CA . ALA A 1 123 ? 18.272 29.069 35.742 1.00 37.82 149 ALA A CA 1
ATOM 910 C C . ALA A 1 123 ? 19.400 28.357 35.047 1.00 44.45 149 ALA A C 1
ATOM 911 O O . ALA A 1 123 ? 20.546 28.731 35.238 1.00 46.52 149 ALA A O 1
ATOM 913 N N . ARG A 1 124 ? 19.069 27.373 34.200 1.00 40.91 150 ARG A N 1
ATOM 914 C CA . ARG A 1 124 ? 20.002 26.582 33.414 1.00 41.61 150 ARG A CA 1
ATOM 915 C C . ARG A 1 124 ? 20.789 27.471 32.432 1.00 44.81 150 ARG A C 1
ATOM 916 O O . ARG A 1 124 ? 22.000 27.333 32.353 1.00 47.37 150 ARG A O 1
ATOM 924 N N . LYS A 1 125 ? 20.111 28.387 31.718 1.00 39.24 151 LYS A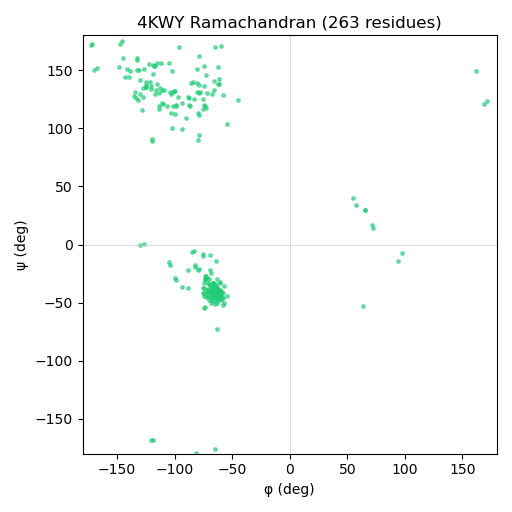 N 1
ATOM 925 C CA . LYS A 1 125 ? 20.720 29.331 30.759 1.00 39.26 151 LYS A CA 1
ATOM 926 C C . LYS A 1 125 ? 21.686 30.325 31.449 1.00 44.39 151 LYS A C 1
ATOM 927 O O . LYS A 1 125 ? 22.759 30.580 30.923 1.00 47.35 151 LYS A O 1
ATOM 933 N N . ILE A 1 126 ? 21.294 30.882 32.605 1.00 39.04 152 ILE A N 1
ATOM 934 C CA . ILE A 1 126 ? 22.102 31.808 33.396 1.00 39.20 152 ILE A CA 1
ATOM 935 C C . ILE A 1 126 ? 23.359 31.069 33.991 1.00 48.56 152 ILE A C 1
ATOM 936 O O . ILE A 1 126 ? 24.470 31.608 33.927 1.00 47.93 152 ILE A O 1
ATOM 941 N N . GLN A 1 127 ? 23.158 29.833 34.549 1.00 47.56 153 GLN A N 1
ATOM 942 C CA . GLN A 1 127 ? 24.186 28.994 35.183 1.00 49.17 153 GLN A CA 1
ATOM 943 C C . GLN A 1 127 ? 25.261 28.661 34.202 1.00 54.86 153 GLN A C 1
ATOM 944 O O . GLN A 1 127 ? 26.414 28.662 34.584 1.00 57.43 153 GLN A O 1
ATOM 950 N N . LEU A 1 128 ? 24.889 28.369 32.951 1.00 51.94 154 LEU A N 1
ATOM 951 C CA . LEU A 1 128 ? 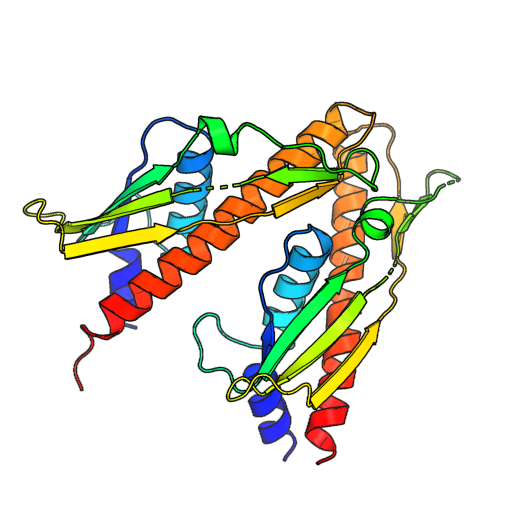25.790 28.059 31.847 1.00 53.64 154 LEU A CA 1
ATOM 952 C C . LEU A 1 128 ? 26.567 29.317 31.464 1.00 56.90 154 LEU A C 1
ATOM 953 O O . LEU A 1 128 ? 27.770 29.244 31.261 1.00 58.66 154 LEU A O 1
ATOM 958 N N . ASP A 1 129 ? 25.887 30.467 31.409 1.00 53.69 155 ASP A N 1
ATOM 959 C CA . ASP A 1 129 ? 26.479 31.774 31.099 1.00 56.21 155 ASP A CA 1
ATOM 960 C C . ASP A 1 129 ? 27.516 32.203 32.192 1.00 62.60 155 ASP A C 1
ATOM 961 O O . ASP A 1 129 ? 28.615 32.656 31.856 1.00 67.24 155 ASP A O 1
ATOM 966 N N . LEU A 1 130 ? 27.180 31.996 33.469 1.00 55.28 156 LEU A N 1
ATOM 967 C CA . LEU A 1 130 ? 28.050 32.300 34.607 1.00 54.96 156 LEU A CA 1
ATOM 968 C C . LEU A 1 130 ? 29.228 31.321 34.690 1.00 63.27 156 LEU A C 1
ATOM 969 O O . LEU A 1 130 ? 30.335 31.740 35.055 1.00 65.13 156 LEU A O 1
ATOM 974 N N . ALA A 1 131 ? 28.987 30.011 34.385 1.00 59.53 157 ALA A N 1
ATOM 975 C CA . ALA A 1 131 ? 30.032 28.967 34.399 1.00 61.69 157 ALA A CA 1
ATOM 976 C C . ALA A 1 131 ? 31.064 29.235 33.319 1.00 66.87 157 ALA A C 1
ATOM 977 O O . ALA A 1 131 ? 32.245 28.993 33.547 1.00 69.96 157 ALA A O 1
ATOM 979 N N . THR A 1 132 ? 30.617 29.787 32.176 1.00 62.29 158 THR A N 1
ATOM 980 C CA . THR A 1 132 ? 31.436 30.191 31.030 1.00 65.44 158 THR A CA 1
ATOM 981 C C . THR A 1 132 ? 32.296 31.388 31.442 1.00 69.39 158 THR A C 1
ATOM 982 O O . THR A 1 132 ? 33.465 31.464 31.080 1.00 73.30 158 THR A O 1
ATOM 986 N N . TRP A 1 133 ? 31.718 32.300 32.218 1.00 62.98 159 TRP A N 1
ATOM 987 C CA . TRP A 1 133 ? 32.386 33.512 32.708 1.00 62.97 159 TRP A CA 1
ATOM 988 C C . TRP A 1 133 ? 33.479 33.162 33.778 1.00 66.68 159 TRP A C 1
ATOM 989 O O . TRP A 1 133 ? 34.620 33.610 33.647 1.00 68.45 159 TRP A O 1
ATOM 1000 N N . LEU A 1 134 ? 33.131 32.308 34.772 1.00 63.63 160 LEU A N 1
ATOM 1001 C CA . LEU A 1 134 ? 34.005 31.785 35.832 1.00 67.64 160 LEU A CA 1
ATOM 1002 C C . LEU A 1 134 ? 35.087 30.810 35.299 1.00 79.49 160 LEU A C 1
ATOM 1003 O O . LEU A 1 134 ? 36.102 30.599 35.975 1.00 82.30 160 LEU A O 1
ATOM 1008 N N . ALA A 1 135 ? 34.836 30.164 34.129 1.00 78.15 161 ALA A N 1
ATOM 1009 C CA . ALA A 1 135 ? 35.796 29.258 33.484 1.00 82.47 161 ALA A CA 1
ATOM 1010 C C . ALA A 1 135 ? 36.972 30.050 32.921 1.00 89.62 161 ALA A C 1
ATOM 1011 O O . ALA A 1 135 ? 38.093 29.523 32.875 1.00 94.31 161 ALA A O 1
ATOM 1013 N N . GLY A 1 136 ? 36.715 31.304 32.527 1.00 83.90 162 GLY A N 1
ATOM 1014 C CA . GLY A 1 136 ? 37.744 32.215 32.043 1.00 87.66 162 GLY A CA 1
ATOM 1015 C C . GLY A 1 136 ? 38.799 32.467 33.112 1.00 93.59 162 GLY A C 1
ATOM 1016 O O . GLY A 1 136 ? 39.981 32.592 32.800 1.00 98.60 162 GLY A O 1
ATOM 1017 N N . LYS A 1 137 ? 38.351 32.454 34.388 1.00 85.79 163 LYS A N 1
ATOM 1018 C CA . LYS A 1 137 ? 39.034 32.645 35.671 1.00 86.36 163 LYS A CA 1
ATOM 1019 C C . LYS A 1 137 ? 39.994 31.501 36.046 1.00 94.25 163 LYS A C 1
ATOM 1020 O O . LYS A 1 137 ? 40.843 31.682 36.918 1.00 95.88 163 LYS A O 1
ATOM 1026 N N . LYS A 1 138 ? 39.786 30.305 35.465 1.00 92.81 164 LYS A N 1
ATOM 1027 C CA . LYS A 1 138 ? 40.567 29.100 35.727 1.00 97.38 164 LYS A CA 1
ATOM 1028 C C . LYS A 1 138 ? 41.933 29.201 35.024 1.00 108.61 164 LYS A C 1
ATOM 1029 O O . LYS A 1 138 ? 41.947 29.434 33.814 1.00 109.16 164 LYS A O 1
ATOM 1031 N N . PRO A 1 139 ? 43.089 29.049 35.730 1.00 110.08 165 PRO A N 1
ATOM 1032 C CA . PRO A 1 139 ? 44.394 29.183 35.041 1.00 116.23 165 PRO A CA 1
ATOM 1033 C C . PRO A 1 139 ? 44.649 28.097 33.987 1.00 123.77 165 PRO A C 1
ATOM 1034 O O . PRO A 1 139 ? 43.873 27.144 33.879 1.00 121.55 165 PRO A O 1
ATOM 1038 N N . ALA A 1 140 ? 45.712 28.270 33.182 1.00 126.61 166 ALA A N 1
ATOM 1039 C CA . ALA A 1 140 ? 46.076 27.309 32.137 1.00 134.98 166 ALA A CA 1
ATOM 1040 C C . ALA A 1 140 ? 47.538 26.834 32.292 1.00 130.52 166 ALA A C 1
ATOM 1041 O O . ALA A 1 140 ? 48.288 27.431 33.102 1.00 128.32 166 ALA A O 1
ATOM 1044 N N . GLY B 1 2 ? 35.169 1.343 20.504 1.00 108.13 28 GLY B N 1
ATOM 1045 C CA . GLY B 1 2 ? 34.158 0.463 19.930 1.00 108.16 28 GLY B CA 1
ATOM 1046 C C . GLY B 1 2 ? 32.762 0.739 20.453 1.00 109.85 28 GLY B C 1
ATOM 1047 O O . GLY B 1 2 ? 32.019 1.526 19.851 1.00 106.28 28 GLY B O 1
ATOM 1048 N N . ARG B 1 3 ? 32.395 0.068 21.578 1.00 107.58 29 ARG B N 1
ATOM 1049 C CA . ARG B 1 3 ? 31.119 0.231 22.301 1.00 104.52 29 ARG B CA 1
ATOM 1050 C C . ARG B 1 3 ? 31.257 1.358 23.341 1.00 106.04 29 ARG B C 1
ATOM 1051 O O . ARG B 1 3 ? 30.253 1.924 23.779 1.00 102.32 29 ARG B O 1
ATOM 1053 N N . ALA B 1 4 ? 32.522 1.660 23.735 1.00 104.51 30 ALA B N 1
ATOM 1054 C CA . ALA B 1 4 ? 32.939 2.753 24.625 1.00 102.85 30 ALA B CA 1
ATOM 1055 C C . ALA B 1 4 ? 32.857 4.076 23.845 1.00 102.13 30 ALA B C 1
ATOM 1056 O O . ALA B 1 4 ? 32.541 5.122 24.423 1.00 99.93 30 ALA B O 1
ATOM 1058 N N . GLY B 1 5 ? 33.132 3.990 22.532 1.00 95.91 31 GLY B N 1
ATOM 1059 C CA . GLY B 1 5 ? 33.050 5.088 21.577 1.00 91.66 31 GLY B CA 1
ATOM 1060 C C . GLY B 1 5 ? 31.609 5.465 21.286 1.00 88.18 31 GLY B C 1
ATOM 1061 O O . GLY B 1 5 ? 31.328 6.620 20.963 1.00 85.88 31 GLY B O 1
ATOM 1062 N N . VAL B 1 6 ? 30.685 4.482 21.401 1.00 80.84 32 VAL B N 1
ATOM 1063 C CA . VAL B 1 6 ? 29.236 4.640 21.218 1.00 75.83 32 VAL B CA 1
ATOM 1064 C C . VAL B 1 6 ? 28.690 5.368 22.456 1.00 76.00 32 VAL B C 1
ATOM 1065 O O . VAL B 1 6 ? 27.933 6.319 22.293 1.00 72.87 32 VAL B O 1
ATOM 1069 N N . GLU B 1 7 ? 29.130 4.975 23.675 1.00 73.71 33 GLU B N 1
ATOM 1070 C CA . GLU B 1 7 ? 28.737 5.621 24.937 1.00 72.41 33 GLU B CA 1
ATOM 1071 C C . GLU B 1 7 ? 29.287 7.056 25.011 1.00 73.64 33 GLU B C 1
ATOM 1072 O O . GLU B 1 7 ? 28.638 7.934 25.590 1.00 70.63 33 GLU B O 1
ATOM 1078 N N . SER B 1 8 ? 30.489 7.278 24.419 1.00 70.89 34 SER B N 1
ATOM 1079 C CA . SER B 1 8 ? 31.181 8.569 24.283 1.00 68.72 34 SER B CA 1
ATOM 1080 C C . SER B 1 8 ? 30.438 9.433 23.262 1.00 67.30 34 SER B C 1
ATOM 1081 O O . SER B 1 8 ? 30.416 10.664 23.383 1.00 67.17 34 SER B O 1
ATOM 1084 N N . GLY B 1 9 ? 29.851 8.768 22.264 1.00 59.09 35 GLY B N 1
ATOM 1085 C CA . GLY B 1 9 ? 29.072 9.389 21.212 1.00 54.72 35 GLY B CA 1
ATOM 1086 C C . GLY B 1 9 ? 27.715 9.796 21.739 1.00 54.02 35 GLY B C 1
ATOM 1087 O O . GLY B 1 9 ? 27.242 10.893 21.434 1.00 52.10 35 GLY B O 1
ATOM 1088 N N . LEU B 1 10 ? 27.085 8.921 22.554 1.00 48.55 36 LEU B N 1
ATOM 1089 C CA . LEU B 1 10 ? 25.769 9.171 23.152 1.00 45.10 36 LEU B CA 1
ATOM 1090 C C . LEU B 1 10 ? 25.801 10.367 24.088 1.00 47.68 36 LEU B C 1
ATOM 1091 O O . LEU B 1 10 ? 24.896 11.199 24.020 1.00 47.61 36 LEU B O 1
ATOM 1096 N N . SER B 1 11 ? 26.851 10.495 24.905 1.00 45.38 37 SER B N 1
ATOM 1097 C CA . SER B 1 11 ? 26.995 11.617 25.830 1.00 45.64 37 SER B CA 1
ATOM 1098 C C . SER B 1 11 ? 27.409 12.892 25.107 1.00 48.90 37 SER B C 1
ATOM 1099 O O . SER B 1 11 ? 27.342 13.961 25.712 1.00 50.87 37 SER B O 1
ATOM 1102 N N . SER B 1 12 ? 27.777 12.811 23.810 1.00 43.25 38 SER B N 1
ATOM 1103 C CA . SER B 1 12 ? 28.082 14.011 23.010 1.00 41.30 38 SER B CA 1
ATOM 1104 C C . SER B 1 12 ? 26.768 14.636 22.446 1.00 41.50 38 SER B C 1
ATOM 1105 O O . SER B 1 12 ? 26.807 15.727 21.873 1.00 39.23 38 SER B O 1
ATOM 1108 N N . ILE B 1 13 ? 25.612 13.954 22.650 1.00 37.29 39 ILE B N 1
ATOM 1109 C CA . ILE B 1 13 ? 24.308 14.407 22.169 1.00 35.63 39 ILE B CA 1
ATOM 1110 C C . ILE B 1 13 ? 23.632 15.347 23.197 1.00 41.03 39 ILE B C 1
ATOM 1111 O O . ILE B 1 13 ? 23.297 14.940 24.316 1.00 41.39 39 ILE B O 1
ATOM 1116 N N . GLU B 1 14 ? 23.363 16.579 22.765 1.00 37.63 40 GLU B N 1
ATOM 1117 C CA . GLU B 1 14 ? 22.691 17.577 23.576 1.00 36.27 40 GLU B CA 1
ATOM 1118 C C . GLU B 1 14 ? 21.243 17.686 23.186 1.00 34.27 40 GLU B C 1
ATOM 1119 O O . GLU B 1 14 ? 20.937 18.008 22.035 1.00 31.74 40 GLU B O 1
ATOM 1125 N N . THR B 1 15 ? 20.343 17.406 24.141 1.00 30.76 41 THR B N 1
ATOM 1126 C CA . THR B 1 15 ? 18.894 17.554 23.923 1.00 28.80 41 THR B CA 1
ATOM 1127 C C . THR B 1 15 ? 18.552 19.034 24.155 1.00 33.47 41 THR B C 1
ATOM 1128 O O . THR B 1 15 ? 18.936 19.631 25.167 1.00 34.53 41 THR B O 1
ATOM 1132 N N . VAL B 1 16 ? 17.929 19.629 23.141 1.00 30.06 42 VAL B N 1
ATOM 1133 C CA . VAL B 1 16 ? 17.497 21.020 23.078 1.00 29.01 42 VAL B CA 1
ATOM 1134 C C . VAL B 1 16 ? 16.267 21.175 24.014 1.00 31.51 42 VAL B C 1
ATOM 1135 O O . VAL B 1 16 ? 15.487 20.228 24.197 1.00 30.34 42 VAL B O 1
ATOM 1139 N N . ALA B 1 17 ? 16.140 22.350 24.651 1.00 28.69 43 ALA B N 1
ATOM 1140 C CA . ALA B 1 17 ? 15.010 22.640 25.540 1.00 27.34 43 ALA B CA 1
ATOM 1141 C C . ALA B 1 17 ? 13.719 22.574 24.748 1.00 30.81 43 ALA B C 1
ATOM 1142 O O . ALA B 1 17 ? 13.693 22.983 23.585 1.00 28.35 43 ALA B O 1
ATOM 1144 N N . ALA B 1 18 ? 12.652 22.055 25.384 1.00 29.41 44 ALA B N 1
ATOM 1145 C CA . ALA B 1 18 ? 11.320 21.949 24.812 1.00 28.84 44 ALA B CA 1
ATOM 1146 C C . ALA B 1 18 ? 10.347 22.781 25.685 1.00 34.86 44 ALA B C 1
ATOM 1147 O O . ALA B 1 18 ? 10.576 22.901 26.891 1.00 36.02 44 ALA B O 1
ATOM 1149 N N . GLU B 1 19 ? 9.315 23.400 25.066 1.00 30.95 45 GLU B N 1
ATOM 1150 C CA . GLU B 1 19 ? 8.326 24.277 25.726 1.00 31.06 45 GLU B CA 1
ATOM 1151 C C . GLU B 1 19 ? 7.286 23.562 26.607 1.00 30.82 45 GLU B C 1
ATOM 1152 O O . GLU B 1 19 ? 6.803 24.158 27.559 1.00 33.13 45 GLU B O 1
ATOM 1158 N N . GLY B 1 20 ? 6.927 22.337 26.283 1.00 22.20 46 GLY B N 1
ATOM 1159 C CA . GLY B 1 20 ? 5.888 21.634 27.011 1.00 22.43 46 GLY B CA 1
ATOM 1160 C C . GLY B 1 20 ? 6.372 20.706 28.099 1.00 28.61 46 GLY B C 1
ATOM 1161 O O . GLY B 1 20 ? 7.565 20.400 28.158 1.00 30.13 46 GLY B O 1
ATOM 1162 N N . ARG B 1 21 ? 5.433 20.208 28.932 1.00 25.70 47 ARG B N 1
ATOM 1163 C CA . ARG B 1 21 ? 5.747 19.318 30.064 1.00 27.38 47 ARG B CA 1
ATOM 1164 C C . ARG B 1 21 ? 6.407 18.012 29.609 1.00 29.47 47 ARG B C 1
ATOM 1165 O O . ARG B 1 21 ? 7.436 17.637 30.181 1.00 30.50 47 ARG B O 1
ATOM 1173 N N . GLY B 1 22 ? 5.853 17.375 28.581 1.00 25.88 48 GLY B N 1
ATOM 1174 C CA . GLY B 1 22 ? 6.372 16.139 28.013 1.00 25.16 48 GLY B CA 1
ATOM 1175 C C . GLY B 1 22 ? 7.771 16.319 27.486 1.00 31.53 48 GLY B C 1
ATOM 1176 O O . GLY B 1 22 ? 8.653 15.515 27.758 1.00 32.62 48 GLY B O 1
ATOM 1177 N N . GLY B 1 23 ? 7.970 17.416 26.772 1.00 29.16 49 GLY B N 1
ATOM 1178 C CA . GLY B 1 23 ? 9.254 17.777 26.214 1.00 27.75 49 GLY B CA 1
ATOM 1179 C C . GLY B 1 23 ? 10.263 17.931 27.303 1.00 29.90 49 GLY B C 1
ATOM 1180 O O . GLY B 1 23 ? 11.319 17.326 27.228 1.00 31.56 49 GLY B O 1
ATOM 1181 N N . TYR B 1 24 ? 9.901 18.673 28.361 1.00 26.27 50 TYR B N 1
ATOM 1182 C CA . TYR B 1 24 ? 10.700 18.885 29.571 1.00 26.86 50 TYR B CA 1
ATOM 1183 C C . TYR B 1 24 ? 11.054 17.548 30.274 1.00 30.98 50 TYR B C 1
ATOM 1184 O O . TYR B 1 24 ? 12.220 17.316 30.584 1.00 31.40 50 TYR B O 1
ATOM 1193 N N . LEU B 1 25 ? 10.046 16.703 30.551 1.00 27.27 51 LEU B N 1
ATOM 1194 C CA . LEU B 1 25 ? 10.258 15.428 31.246 1.00 28.71 51 LEU B CA 1
ATOM 1195 C C . LEU B 1 25 ? 11.157 14.498 30.425 1.00 33.92 51 LEU B C 1
ATOM 1196 O O . LEU B 1 25 ? 12.087 13.897 30.970 1.00 36.58 51 LEU B O 1
ATOM 1201 N N . LEU B 1 26 ? 10.879 14.388 29.124 1.00 29.74 52 LEU B N 1
ATOM 1202 C CA . LEU B 1 26 ? 11.649 13.546 28.215 1.00 29.50 52 LEU B CA 1
ATOM 1203 C C . LEU B 1 26 ? 13.109 14.014 28.120 1.00 36.53 52 LEU B C 1
ATOM 1204 O O . LEU B 1 26 ? 14.010 13.175 28.133 1.00 38.02 52 LEU B O 1
ATOM 1209 N N . ARG B 1 27 ? 13.344 15.329 28.065 1.00 33.64 53 ARG B N 1
ATOM 1210 C CA . ARG B 1 27 ? 14.705 15.893 27.986 1.00 34.49 53 ARG B CA 1
ATOM 1211 C C . ARG B 1 27 ? 15.520 15.546 29.236 1.00 39.42 53 ARG B C 1
ATOM 1212 O O . ARG B 1 27 ? 16.673 15.128 29.143 1.00 42.35 53 ARG B O 1
ATOM 1220 N N . GLU B 1 28 ? 14.892 15.690 30.391 1.00 34.65 54 GLU B N 1
ATOM 1221 C CA . GLU B 1 28 ? 15.448 15.411 31.707 1.00 36.36 54 GLU B CA 1
ATOM 1222 C C . GLU B 1 28 ? 15.859 13.917 31.780 1.00 39.83 54 GLU B C 1
ATOM 1223 O O . GLU B 1 28 ? 16.952 13.589 32.213 1.00 41.31 54 GLU B O 1
ATOM 1229 N N . GLN B 1 29 ? 15.019 13.049 31.241 1.00 35.09 55 GLN B N 1
ATOM 1230 C CA . GLN B 1 29 ? 15.242 11.616 31.198 1.00 36.22 55 GLN B CA 1
ATOM 1231 C C . GLN B 1 29 ? 16.353 11.243 30.228 1.00 42.57 55 GLN B C 1
ATOM 1232 O O . GLN B 1 29 ? 17.153 10.357 30.545 1.00 46.12 55 GLN B O 1
ATOM 1238 N N . LEU B 1 30 ? 16.395 11.894 29.050 1.00 35.91 56 LEU B N 1
ATOM 1239 C CA . LEU B 1 30 ? 17.397 11.670 28.022 1.00 34.14 56 LEU B CA 1
ATOM 1240 C C . LEU B 1 30 ? 18.768 12.201 28.469 1.00 40.84 56 LEU B C 1
ATOM 1241 O O . LEU B 1 30 ? 19.769 11.532 28.223 1.00 43.14 56 LEU B O 1
ATOM 1246 N N . ASP B 1 31 ? 18.835 13.371 29.139 1.00 37.42 57 ASP B N 1
ATOM 1247 C CA . ASP B 1 31 ? 20.118 13.881 29.666 1.00 38.99 57 ASP B CA 1
ATOM 1248 C C . ASP B 1 31 ? 20.758 12.842 30.613 1.00 49.65 57 ASP B C 1
ATOM 1249 O O . ASP B 1 31 ? 21.977 12.660 30.618 1.00 52.00 57 ASP B O 1
ATOM 1254 N N . ASP B 1 32 ? 19.916 12.127 31.366 1.00 50.16 58 ASP B N 1
ATOM 1255 C CA . ASP B 1 32 ? 20.304 11.063 32.283 1.00 54.72 58 ASP B CA 1
ATOM 1256 C C . ASP B 1 32 ? 20.723 9.786 31.521 1.00 59.80 58 ASP B C 1
ATOM 1257 O O . ASP B 1 32 ? 21.811 9.272 31.760 1.00 62.33 58 ASP B O 1
ATOM 1262 N N . ALA B 1 33 ? 19.858 9.279 30.615 1.00 54.65 59 ALA B N 1
ATOM 1263 C CA . ALA B 1 33 ? 20.085 8.061 29.814 1.00 54.77 59 ALA B CA 1
ATOM 1264 C C . ALA B 1 33 ? 21.292 8.196 28.888 1.00 59.09 59 ALA B C 1
ATOM 1265 O O . ALA B 1 33 ? 22.055 7.240 28.746 1.00 62.15 59 ALA B O 1
ATOM 1267 N N . LEU B 1 34 ? 21.470 9.378 28.266 1.00 52.57 60 LEU B N 1
ATOM 1268 C CA . LEU B 1 34 ? 22.571 9.655 27.341 1.00 51.59 60 LEU B CA 1
ATOM 1269 C C . LEU B 1 34 ? 23.858 10.025 28.067 1.00 57.71 60 LEU B C 1
ATOM 1270 O O . LEU B 1 34 ? 24.928 9.943 27.467 1.00 57.17 60 LEU B O 1
ATOM 1275 N N . ALA B 1 35 ? 23.762 10.397 29.355 1.00 56.97 61 ALA B N 1
ATOM 1276 C CA . ALA B 1 35 ? 24.885 10.789 30.224 1.00 59.76 61 ALA B CA 1
ATOM 1277 C C . ALA B 1 35 ? 25.552 12.084 29.733 1.00 63.91 61 ALA B C 1
ATOM 1278 O O . ALA B 1 35 ? 26.737 12.321 29.978 1.00 64.01 61 ALA B O 1
ATOM 1280 N N . HIS B 1 36 ? 24.754 12.946 29.086 1.00 61.74 62 HIS B N 1
ATOM 1281 C CA . HIS B 1 36 ? 25.231 14.235 28.621 1.00 62.68 62 HIS B CA 1
ATOM 1282 C C . HIS B 1 36 ? 25.242 15.201 29.805 1.00 72.42 62 HIS B C 1
ATOM 1283 O O . HIS B 1 36 ? 24.173 15.533 30.348 1.00 72.05 62 HIS B O 1
ATOM 1290 N N . ARG B 1 37 ? 26.448 15.627 30.225 1.00 73.46 63 ARG B N 1
ATOM 1291 C CA . ARG B 1 37 ? 26.587 16.573 31.335 1.00 76.20 63 ARG B CA 1
ATOM 1292 C C . ARG B 1 37 ? 26.276 17.981 30.799 1.00 81.39 63 ARG B C 1
ATOM 1293 O O . ARG B 1 37 ? 26.770 18.336 29.730 1.00 80.08 63 ARG B O 1
ATOM 1295 N N . GLN B 1 38 ? 25.398 18.739 31.493 1.00 79.66 64 GLN B N 1
ATOM 1296 C CA . GLN B 1 38 ? 24.972 20.088 31.090 1.00 79.02 64 GLN B CA 1
ATOM 1297 C C . GLN B 1 38 ? 26.178 21.031 30.961 1.00 86.34 64 GLN B C 1
ATOM 1298 O O . GLN B 1 38 ? 27.015 21.101 31.873 1.00 88.69 64 GLN B O 1
ATOM 1304 N N . GLY B 1 39 ? 26.257 21.707 29.815 1.00 82.66 65 GLY B N 1
ATOM 1305 C CA . GLY B 1 39 ? 27.326 22.644 29.488 1.00 83.82 65 GLY B CA 1
ATOM 1306 C C . GLY B 1 39 ? 28.472 22.038 28.703 1.00 88.80 65 GLY B C 1
ATOM 1307 O O . GLY B 1 39 ? 29.298 22.781 28.166 1.00 90.18 65 GLY B O 1
ATOM 1308 N N . SER B 1 40 ? 28.533 20.680 28.640 1.00 84.05 66 SER B N 1
ATOM 1309 C CA . SER B 1 40 ? 29.552 19.878 27.937 1.00 83.48 66 SER B CA 1
ATOM 1310 C C . SER B 1 40 ? 29.564 20.122 26.418 1.00 84.08 66 SER B C 1
ATOM 1311 O O . SER B 1 40 ? 28.498 20.442 25.863 1.00 81.92 66 SER B O 1
ATOM 1314 N N . PRO B 1 41 ? 30.731 19.929 25.719 1.00 78.89 67 PRO B N 1
ATOM 1315 C CA . PRO B 1 41 ? 30.737 20.072 24.243 1.00 76.15 67 PRO B CA 1
ATOM 1316 C C . PRO B 1 41 ? 29.799 19.057 23.585 1.00 72.61 67 PRO B C 1
ATOM 1317 O O . PRO B 1 41 ? 29.684 17.906 24.028 1.00 73.05 67 PRO B O 1
ATOM 1321 N N . ALA B 1 42 ? 29.060 19.533 22.581 1.00 62.32 68 ALA B N 1
ATOM 1322 C CA . ALA B 1 42 ? 28.063 18.764 21.865 1.00 57.19 68 ALA B CA 1
ATOM 1323 C C . ALA B 1 42 ? 28.482 18.519 20.428 1.00 54.19 68 ALA B C 1
ATOM 1324 O O . ALA B 1 42 ? 28.953 19.433 19.759 1.00 52.78 68 ALA B O 1
ATOM 1326 N N . ALA B 1 43 ? 28.318 17.275 19.965 1.00 46.63 69 ALA B N 1
ATOM 1327 C CA . ALA B 1 43 ? 28.572 16.858 18.593 1.00 44.91 69 ALA B CA 1
ATOM 1328 C C . ALA B 1 43 ? 27.264 16.815 17.830 1.00 43.32 69 ALA B C 1
ATOM 1329 O O . ALA B 1 43 ? 27.248 17.036 16.618 1.00 42.08 69 ALA B O 1
ATOM 1331 N N . TYR B 1 44 ? 26.160 16.515 18.552 1.00 37.21 70 TYR B N 1
ATOM 1332 C CA . TYR B 1 44 ? 24.807 16.432 18.004 1.00 34.62 70 TYR B CA 1
ATOM 1333 C C . TYR B 1 44 ? 23.814 17.210 18.824 1.00 36.58 70 TYR B C 1
ATOM 1334 O O . TYR B 1 44 ? 23.953 17.302 20.057 1.00 34.03 70 TYR B O 1
ATOM 1343 N N . LYS B 1 45 ? 22.771 17.712 18.143 1.00 33.45 71 LYS B N 1
ATOM 1344 C CA . LYS B 1 45 ? 21.651 18.422 18.767 1.00 32.69 71 LYS B CA 1
ATOM 1345 C C . LYS B 1 45 ? 20.381 17.585 18.590 1.00 36.09 71 LYS B C 1
ATOM 1346 O O . LYS B 1 45 ? 19.996 17.254 17.465 1.00 35.46 71 LYS B O 1
ATOM 1352 N N . LEU B 1 46 ? 19.775 17.181 19.705 1.00 33.03 72 LEU B N 1
ATOM 1353 C CA . LEU B 1 46 ? 18.562 16.354 19.647 1.00 31.41 72 LEU B CA 1
ATOM 1354 C C . LEU B 1 46 ? 17.313 17.198 19.952 1.00 32.07 72 LEU B C 1
ATOM 1355 O O . LEU B 1 46 ? 17.124 17.648 21.079 1.00 30.36 72 LEU B O 1
ATOM 1360 N N . TYR B 1 47 ? 16.460 17.376 18.937 1.00 28.52 73 TYR B N 1
ATOM 1361 C CA . TYR B 1 47 ? 15.206 18.137 18.987 1.00 27.35 73 TYR B CA 1
ATOM 1362 C C . TYR B 1 47 ? 14.008 17.225 19.208 1.00 33.24 73 TYR B C 1
ATOM 1363 O O . TYR B 1 47 ? 13.770 16.307 18.430 1.00 32.86 73 TYR B O 1
ATOM 1372 N N . LEU B 1 48 ? 13.208 17.523 20.218 1.00 30.56 74 LEU B N 1
ATOM 1373 C CA . LEU B 1 48 ? 12.053 16.684 20.532 1.00 30.18 74 LEU B CA 1
ATOM 1374 C C . LEU B 1 48 ? 10.738 17.361 20.192 1.00 36.26 74 LEU B C 1
ATOM 1375 O O . LEU B 1 48 ? 10.549 18.528 20.550 1.00 38.39 74 LEU B O 1
ATOM 1380 N N . SER B 1 49 ? 9.823 16.637 19.516 1.00 30.00 75 SER B N 1
ATOM 1381 C CA . SER B 1 49 ? 8.479 17.138 19.243 1.00 28.56 75 SER B CA 1
ATOM 1382 C C . SER B 1 49 ? 7.437 16.216 19.894 1.00 30.31 75 SER B C 1
ATOM 1383 O O . SER B 1 49 ? 6.990 15.229 19.303 1.00 29.21 75 SER B O 1
ATOM 1386 N N . VAL B 1 50 ? 7.107 16.521 21.144 1.00 25.68 76 VAL B N 1
ATOM 1387 C CA . VAL B 1 50 ? 6.119 15.763 21.861 1.00 24.87 76 VAL B CA 1
ATOM 1388 C C . VAL B 1 50 ? 4.736 16.300 21.500 1.00 31.37 76 VAL B C 1
ATOM 1389 O O . VAL B 1 50 ? 4.546 17.522 21.390 1.00 30.96 76 VAL B O 1
ATOM 1393 N N . ASN B 1 51 ? 3.768 15.373 21.333 1.00 28.57 77 ASN B N 1
ATOM 1394 C CA . ASN B 1 51 ? 2.354 15.708 21.175 1.00 28.85 77 ASN B CA 1
ATOM 1395 C C . ASN B 1 51 ? 1.854 16.015 22.584 1.00 30.47 77 ASN B C 1
ATOM 1396 O O . ASN B 1 51 ? 1.525 15.096 23.334 1.00 30.76 77 ASN B O 1
ATOM 1401 N N . GLU B 1 52 ? 1.876 17.288 22.949 1.00 25.57 78 GLU B N 1
ATOM 1402 C CA . GLU B 1 52 ? 1.594 17.788 24.301 1.00 25.83 78 GLU B CA 1
ATOM 1403 C C . GLU B 1 52 ? 0.118 17.728 24.661 1.00 31.55 78 GLU B C 1
ATOM 1404 O O . GLU B 1 52 ? -0.197 17.541 25.835 1.00 32.91 78 GLU B O 1
ATOM 1410 N N . GLN B 1 53 ? -0.782 17.839 23.672 1.00 29.96 79 GLN B N 1
ATOM 1411 C CA . GLN B 1 53 ? -2.225 17.752 23.887 1.00 30.00 79 GLN B CA 1
ATOM 1412 C C . GLN B 1 53 ? -2.567 16.321 24.268 1.00 35.17 79 GLN B C 1
ATOM 1413 O O . GLN B 1 53 ? -3.260 16.084 25.259 1.00 37.49 79 GLN B O 1
ATOM 1419 N N . ARG B 1 54 ? -1.997 15.356 23.544 1.00 29.27 80 ARG B N 1
ATOM 1420 C CA . ARG B 1 54 ? -2.236 13.948 23.818 1.00 28.63 80 ARG B CA 1
ATOM 1421 C C . ARG B 1 54 ? -1.593 13.548 25.123 1.00 32.05 80 ARG B C 1
ATOM 1422 O O . ARG B 1 54 ? -2.142 12.723 25.851 1.00 34.71 80 ARG B O 1
ATOM 1430 N N . PHE B 1 55 ? -0.439 14.127 25.440 1.00 26.05 81 PHE B N 1
ATOM 1431 C CA . PHE B 1 55 ? 0.263 13.773 26.672 1.00 25.33 81 PHE B CA 1
ATOM 1432 C C . PHE B 1 55 ? -0.432 14.343 27.929 1.00 33.66 81 PHE B C 1
ATOM 1433 O O . PHE B 1 55 ? -0.308 13.745 28.989 1.00 34.11 81 PHE B O 1
ATOM 1441 N N . ALA B 1 56 ? -1.161 15.464 27.823 1.00 32.84 82 ALA B N 1
ATOM 1442 C CA . ALA B 1 56 ? -1.846 16.033 28.995 1.00 36.12 82 ALA B CA 1
ATOM 1443 C C . ALA B 1 56 ? -3.167 15.295 29.309 1.00 45.87 82 ALA B C 1
ATOM 1444 O O . ALA B 1 56 ? -3.652 15.328 30.437 1.00 45.94 82 ALA B O 1
ATOM 1446 N N . ARG B 1 57 ? -3.714 14.608 28.287 1.00 47.60 83 ARG B N 1
ATOM 1447 C CA . ARG B 1 57 ? -5.011 13.939 28.234 1.00 49.55 83 ARG B CA 1
ATOM 1448 C C . ARG B 1 57 ? -4.997 12.469 28.587 1.00 54.91 83 ARG B C 1
ATOM 1449 O O . ARG B 1 57 ? -4.746 11.636 27.730 1.00 57.72 83 ARG B O 1
ATOM 1457 N N . GLY B 1 58 ? -5.370 12.151 29.808 1.00 50.76 84 GLY B N 1
ATOM 1458 C CA . GLY B 1 58 ? -5.550 10.766 30.218 1.00 50.41 84 GLY B CA 1
ATOM 1459 C C . GLY B 1 58 ? -6.921 10.306 29.734 1.00 53.33 84 GLY B C 1
ATOM 1460 O O . GLY B 1 58 ? -7.880 11.082 29.774 1.00 55.01 84 GLY B O 1
ATOM 1461 N N . VAL B 1 59 ? -7.024 9.073 29.227 1.00 45.78 85 VAL B N 1
ATOM 1462 C CA . VAL B 1 59 ? -8.255 8.502 28.691 1.00 44.16 85 VAL B CA 1
ATOM 1463 C C . VAL B 1 59 ? -8.740 7.419 29.628 1.00 50.45 85 VAL B C 1
ATOM 1464 O O . VAL B 1 59 ? -8.031 6.441 29.837 1.00 49.71 85 VAL B O 1
ATOM 1468 N N . ARG B 1 60 ? -9.968 7.574 30.157 1.00 49.57 86 ARG B N 1
ATOM 1469 C CA . ARG B 1 60 ? -10.580 6.673 31.130 1.00 60.56 86 ARG B CA 1
ATOM 1470 C C . ARG B 1 60 ? -10.711 5.232 30.600 1.00 46.21 86 ARG B C 1
ATOM 1471 O O . ARG B 1 60 ? -11.252 5.028 29.536 1.00 36.35 86 ARG B O 1
ATOM 1479 N N . ALA B 1 65 ? -12.824 0.319 36.123 1.00 70.20 91 ALA B N 1
ATOM 1480 C CA . ALA B 1 65 ? -13.004 1.054 37.378 1.00 70.32 91 ALA B CA 1
ATOM 1481 C C . ALA B 1 65 ? -11.724 1.879 37.762 1.00 72.09 91 ALA B C 1
ATOM 1482 O O . ALA B 1 65 ? -10.698 1.322 38.192 1.00 69.77 91 ALA B O 1
ATOM 1484 N N . ASN B 1 66 ? -11.822 3.221 37.520 1.00 68.75 92 ASN B N 1
ATOM 1485 C CA . ASN B 1 66 ? -10.920 4.368 37.775 1.00 67.16 92 ASN B CA 1
ATOM 1486 C C . ASN B 1 66 ? -9.466 4.272 37.193 1.00 67.91 92 ASN B C 1
ATOM 1487 O O . ASN B 1 66 ? -8.523 4.774 37.807 1.00 68.06 92 ASN B O 1
ATOM 1492 N N . ARG B 1 67 ? -9.303 3.742 35.976 1.00 60.99 93 ARG B N 1
ATOM 1493 C CA . ARG B 1 67 ? -7.976 3.654 35.346 1.00 57.96 93 ARG B CA 1
ATOM 1494 C C . ARG B 1 67 ? -7.895 4.507 34.091 1.00 57.67 93 ARG B C 1
ATOM 1495 O O . ARG B 1 67 ? -8.812 4.480 33.269 1.00 56.24 93 ARG B O 1
ATOM 1503 N N . PHE B 1 68 ? -6.774 5.213 33.915 1.00 52.01 94 PHE B N 1
ATOM 1504 C CA . PHE B 1 68 ? -6.575 6.038 32.742 1.00 50.22 94 PHE B CA 1
ATOM 1505 C C . PHE B 1 68 ? -5.408 5.544 31.933 1.00 51.41 94 PHE B C 1
ATOM 1506 O O . PHE B 1 68 ? -4.487 4.958 32.498 1.00 51.05 94 PHE B O 1
ATOM 1514 N N . GLU B 1 69 ? -5.433 5.818 30.611 1.00 44.49 95 GLU B N 1
ATOM 1515 C CA . GLU B 1 69 ? -4.335 5.541 29.715 1.00 41.57 95 GLU B CA 1
ATOM 1516 C C . GLU B 1 69 ? -3.823 6.848 29.176 1.00 43.85 95 GLU B C 1
ATOM 1517 O O . GLU B 1 69 ? -4.579 7.697 28.720 1.00 43.88 95 GLU B O 1
ATOM 1523 N N . LEU B 1 70 ? -2.522 6.989 29.218 1.00 39.14 96 LEU B N 1
ATOM 1524 C CA . LEU B 1 70 ? -1.807 8.143 28.778 1.00 37.53 96 LEU B CA 1
ATOM 1525 C C . LEU B 1 70 ? -0.853 7.724 27.695 1.00 40.01 96 LEU B C 1
ATOM 1526 O O . LEU B 1 70 ? -0.153 6.722 27.822 1.00 38.68 96 LEU B O 1
ATOM 1531 N N . ARG B 1 71 ? -0.793 8.521 26.639 1.00 37.93 97 ARG B N 1
ATOM 1532 C CA . ARG B 1 71 ? 0.048 8.242 25.496 1.00 36.87 97 ARG B CA 1
ATOM 1533 C C . ARG B 1 71 ? 1.065 9.341 25.236 1.00 36.04 97 ARG B C 1
ATOM 1534 O O . ARG B 1 71 ? 0.713 10.518 25.158 1.00 31.10 97 ARG B O 1
ATOM 1550 N N . SER B 1 73 ? 3.611 10.478 22.414 1.00 29.58 99 SER B N 1
ATOM 1551 C CA . SER B 1 73 ? 3.967 10.407 20.998 1.00 28.72 99 SER B CA 1
ATOM 1552 C C . SER B 1 73 ? 5.039 11.437 20.722 1.00 33.07 99 SER B C 1
ATOM 1553 O O . SER B 1 73 ? 4.821 12.603 21.009 1.00 34.13 99 SER B O 1
ATOM 1556 N N . VAL B 1 74 ? 6.223 11.014 20.242 1.00 28.74 100 VAL B N 1
ATOM 1557 C CA . VAL B 1 74 ? 7.345 11.930 20.012 1.00 26.13 100 VAL B CA 1
ATOM 1558 C C . VAL B 1 74 ? 7.964 11.745 18.661 1.00 29.20 100 VAL B C 1
ATOM 1559 O O . VAL B 1 74 ? 8.442 10.659 18.350 1.00 30.37 100 VAL B O 1
ATOM 1563 N N . ASP B 1 75 ? 8.038 12.818 17.891 1.00 26.87 101 ASP B N 1
ATOM 1564 C CA . ASP B 1 75 ? 8.808 12.885 16.637 1.00 27.50 101 ASP B CA 1
ATOM 1565 C C . ASP B 1 75 ? 10.093 13.598 16.998 1.00 30.60 101 ASP B C 1
ATOM 1566 O O . ASP B 1 75 ? 10.031 14.581 17.744 1.00 28.44 101 ASP B O 1
ATOM 1571 N N . TRP B 1 76 ? 11.252 13.068 16.598 1.00 26.98 102 TRP B N 1
ATOM 1572 C CA . TRP B 1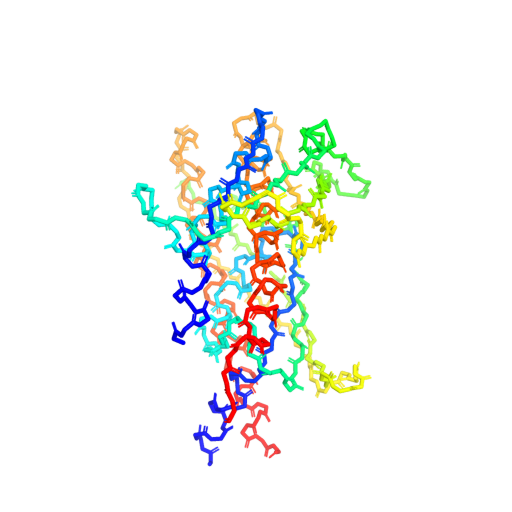 76 ? 12.519 13.701 16.998 1.00 27.22 102 TRP B CA 1
ATOM 1573 C C . TRP B 1 76 ? 13.546 13.675 15.878 1.00 34.27 102 TRP B C 1
ATOM 1574 O O . TRP B 1 76 ? 13.525 12.780 15.027 1.00 36.20 102 TRP B O 1
ATOM 1585 N N . ARG B 1 77 ? 14.431 14.684 15.881 1.00 30.95 103 ARG B N 1
ATOM 1586 C CA . ARG B 1 77 ? 15.501 14.878 14.905 1.00 32.17 103 ARG B CA 1
ATOM 1587 C C . ARG B 1 77 ? 16.839 14.991 15.568 1.00 33.49 103 ARG B C 1
ATOM 1588 O O . ARG B 1 77 ? 16.969 15.728 16.548 1.00 32.40 103 ARG B O 1
ATOM 1596 N N . LEU B 1 78 ? 17.856 14.368 14.964 1.00 30.07 104 LEU B N 1
ATOM 1597 C CA . LEU B 1 78 ? 19.230 14.446 15.447 1.00 30.32 104 LEU B CA 1
ATOM 1598 C C . LEU B 1 78 ? 20.025 15.250 14.432 1.00 36.18 104 LEU B C 1
ATOM 1599 O O . LEU B 1 78 ? 20.027 14.914 13.246 1.00 35.03 104 LEU B O 1
ATOM 1604 N N . LEU B 1 79 ? 20.638 16.352 14.879 1.00 33.87 105 LEU B N 1
ATOM 1605 C CA . LEU B 1 79 ? 21.378 17.205 13.954 1.00 34.22 105 LEU B CA 1
ATOM 1606 C C . LEU B 1 79 ? 22.849 17.227 14.254 1.00 41.03 105 LEU B C 1
ATOM 1607 O O . LEU B 1 79 ? 23.254 17.008 15.390 1.00 41.90 105 LEU B O 1
ATOM 1612 N N . ASP B 1 80 ? 23.645 17.536 13.233 1.00 38.68 106 ASP B N 1
ATOM 1613 C CA . ASP B 1 80 ? 25.069 17.777 13.381 1.00 40.39 106 ASP B CA 1
ATOM 1614 C C . ASP B 1 80 ? 25.197 19.166 14.045 1.00 44.26 106 ASP B C 1
ATOM 1615 O O . ASP B 1 80 ? 24.681 20.150 13.504 1.00 44.28 106 ASP B O 1
ATOM 1620 N N . ALA B 1 81 ? 25.808 19.241 15.236 1.00 39.85 107 ALA B N 1
ATOM 1621 C CA . ALA B 1 81 ? 25.916 20.507 15.983 1.00 38.29 107 ALA B CA 1
ATOM 1622 C C . ALA B 1 81 ? 26.863 21.538 15.314 1.00 43.91 107 ALA B C 1
ATOM 1623 O O . ALA B 1 81 ? 26.914 22.685 15.761 1.00 43.41 107 ALA B O 1
ATOM 1625 N N . LYS B 1 82 ? 27.608 21.131 14.261 1.00 42.48 108 LYS B N 1
ATOM 1626 C CA . LYS B 1 82 ? 28.494 22.015 13.510 1.00 44.16 108 LYS B CA 1
ATOM 1627 C C . LYS B 1 82 ? 27.769 22.700 12.363 1.00 47.07 108 LYS B C 1
ATOM 1628 O O . LYS B 1 82 ? 28.105 23.835 12.077 1.00 48.82 108 LYS B O 1
ATOM 1634 N N . ASN B 1 83 ? 26.833 22.030 11.666 1.00 41.45 109 ASN B N 1
ATOM 1635 C CA . ASN B 1 83 ? 26.210 22.687 10.516 1.00 41.88 109 ASN B CA 1
ATOM 1636 C C . ASN B 1 83 ? 24.663 22.641 10.518 1.00 43.66 109 ASN B C 1
ATOM 1637 O O . ASN B 1 83 ? 24.048 23.164 9.587 1.00 44.48 109 ASN B O 1
ATOM 1642 N N . GLY B 1 84 ? 24.065 22.018 11.528 1.00 36.46 110 GLY B N 1
ATOM 1643 C CA . GLY B 1 84 ? 22.618 21.892 11.630 1.00 35.15 110 GLY B CA 1
ATOM 1644 C C . GLY B 1 84 ? 21.977 20.931 10.645 1.00 41.82 110 GLY B C 1
ATOM 1645 O O . GLY B 1 84 ? 20.766 20.985 10.420 1.00 43.34 110 GLY B O 1
ATOM 1646 N N . ALA B 1 85 ? 22.762 20.053 10.024 1.00 40.31 111 ALA B N 1
ATOM 1647 C CA . ALA B 1 85 ? 22.199 19.084 9.084 1.00 39.95 111 ALA B CA 1
ATOM 1648 C C . ALA B 1 85 ? 21.569 17.929 9.862 1.00 42.80 111 ALA B C 1
ATOM 1649 O O . ALA B 1 85 ? 22.153 17.478 10.845 1.00 40.69 111 ALA B O 1
ATOM 1651 N N . GLU B 1 86 ? 20.374 17.477 9.438 1.00 39.32 112 GLU B N 1
ATOM 1652 C CA . GLU B 1 86 ? 19.695 16.336 10.032 1.00 38.59 112 GLU B CA 1
ATOM 1653 C C . GLU B 1 86 ? 20.434 15.056 9.616 1.00 43.51 112 GLU B C 1
ATOM 1654 O O . GLU B 1 86 ? 20.558 14.764 8.426 1.00 45.81 112 GLU B O 1
ATOM 1660 N N . VAL B 1 87 ? 20.978 14.335 10.597 1.00 38.73 113 VAL B N 1
ATOM 1661 C CA . VAL B 1 87 ? 21.757 13.121 10.373 1.00 38.80 113 VAL B CA 1
ATOM 1662 C C . VAL B 1 87 ? 20.969 11.862 10.715 1.00 43.63 113 VAL B C 1
ATOM 1663 O O . VAL B 1 87 ? 21.347 10.774 10.284 1.00 47.20 113 VAL B O 1
ATOM 1667 N N . HIS B 1 88 ? 19.885 12.005 11.472 1.00 38.07 114 HIS B N 1
ATOM 1668 C CA . HIS B 1 88 ? 19.026 10.901 11.901 1.00 37.89 114 HIS B CA 1
ATOM 1669 C C . HIS B 1 88 ? 17.733 11.438 12.488 1.00 39.67 114 HIS B C 1
ATOM 1670 O O . HIS B 1 88 ? 17.717 12.538 13.058 1.00 38.56 114 HIS B O 1
ATOM 1677 N N . LYS B 1 89 ? 16.659 10.648 12.390 1.00 33.88 115 LYS B N 1
ATOM 1678 C CA . LYS B 1 89 ? 15.366 11.028 12.939 1.00 31.33 115 LYS B CA 1
ATOM 1679 C C . LYS B 1 89 ? 14.594 9.791 13.413 1.00 35.44 115 LYS B C 1
ATOM 1680 O O . LYS B 1 89 ? 15.022 8.651 13.203 1.00 36.29 115 LYS B O 1
ATOM 1686 N N . GLY B 1 90 ? 13.471 10.028 14.073 1.00 30.85 116 GLY B N 1
ATOM 1687 C CA . GLY B 1 90 ? 12.669 8.925 14.578 1.00 30.53 116 GLY B CA 1
ATOM 1688 C C . GLY B 1 90 ? 11.352 9.343 15.153 1.00 30.87 116 GLY B C 1
ATOM 1689 O O . GLY B 1 90 ? 11.055 10.532 15.238 1.00 29.09 116 GLY B O 1
ATOM 1690 N N . ARG B 1 91 ? 10.531 8.338 15.458 1.00 28.14 117 ARG B N 1
ATOM 1691 C CA . ARG B 1 91 ? 9.191 8.452 16.018 1.00 26.58 117 ARG B CA 1
ATOM 1692 C C . ARG B 1 91 ? 9.092 7.413 17.130 1.00 31.51 117 ARG B C 1
ATOM 1693 O O . ARG B 1 91 ? 9.457 6.247 16.928 1.00 29.27 117 ARG B O 1
ATOM 1701 N N . THR B 1 92 ? 8.674 7.858 18.322 1.00 29.75 118 THR B N 1
ATOM 1702 C CA . THR B 1 92 ? 8.556 6.999 19.495 1.00 29.75 118 THR B CA 1
ATOM 1703 C C . THR B 1 92 ? 7.169 7.156 20.066 1.00 33.30 118 THR B C 1
ATOM 1704 O O . THR B 1 92 ? 6.686 8.280 20.240 1.00 32.90 118 THR B O 1
ATOM 1708 N N . ASP B 1 93 ? 6.551 6.029 20.404 1.00 31.42 119 ASP B N 1
ATOM 1709 C CA . ASP B 1 93 ? 5.223 6.013 21.011 1.00 30.75 119 ASP B CA 1
ATOM 1710 C C . ASP B 1 93 ? 5.251 5.193 22.267 1.00 35.94 119 ASP B C 1
ATOM 1711 O O . ASP B 1 93 ? 5.730 4.068 22.257 1.00 36.90 119 ASP B O 1
ATOM 1716 N N . VAL B 1 94 ? 4.787 5.761 23.366 1.00 30.79 120 VAL B N 1
ATOM 1717 C CA . VAL B 1 94 ? 4.760 5.023 24.608 1.00 31.78 120 VAL B CA 1
ATOM 1718 C C . VAL B 1 94 ? 3.353 5.157 25.226 1.00 37.20 120 VAL B C 1
ATOM 1719 O O . VAL B 1 94 ? 2.773 6.219 25.169 1.00 36.38 120 VAL B O 1
ATOM 1723 N N . SER B 1 95 ? 2.836 4.096 25.833 1.00 38.90 121 SER B N 1
ATOM 1724 C CA . SER B 1 95 ? 1.564 4.113 26.570 1.00 40.36 121 SER B CA 1
ATOM 1725 C C . SER B 1 95 ? 1.753 3.617 27.983 1.00 45.10 121 SER B C 1
ATOM 1726 O O . SER B 1 95 ? 2.428 2.611 28.203 1.00 47.59 121 SER B O 1
ATOM 1729 N N . VAL B 1 96 ? 1.152 4.327 28.944 1.00 38.74 122 VAL B N 1
ATOM 1730 C CA . VAL B 1 96 ? 1.150 3.945 30.354 1.00 37.80 122 VAL B CA 1
ATOM 1731 C C . VAL B 1 96 ? -0.276 4.060 30.868 1.00 39.87 122 VAL B C 1
ATOM 1732 O O . VAL B 1 96 ? -1.115 4.752 30.277 1.00 36.99 122 VAL B O 1
ATOM 1736 N N . THR B 1 97 ? -0.542 3.383 31.978 1.00 38.41 123 THR B N 1
ATOM 1737 C CA . THR B 1 97 ? -1.792 3.492 32.674 1.00 39.83 123 THR B CA 1
ATOM 1738 C C . THR B 1 97 ? -1.470 4.024 34.063 1.00 50.16 123 THR B C 1
ATOM 1739 O O . THR B 1 97 ? -0.346 3.849 34.562 1.00 49.82 123 THR B O 1
ATOM 1743 N N . TYR B 1 98 ? -2.457 4.688 34.673 1.00 50.22 124 TYR B N 1
ATOM 1744 C CA . TYR B 1 98 ? -2.383 5.208 36.022 1.00 52.07 124 TYR B CA 1
ATOM 1745 C C . TYR B 1 98 ? -3.753 5.168 36.617 1.00 59.19 124 TYR B C 1
ATOM 1746 O O . TYR B 1 98 ? -4.739 5.249 35.879 1.00 55.64 124 TYR B O 1
ATOM 1755 N N . ASP B 1 99 ? -3.832 5.059 37.957 1.00 61.36 125 ASP B N 1
ATOM 1756 C CA . ASP B 1 99 ? -5.118 5.061 38.646 1.00 63.75 125 ASP B CA 1
ATOM 1757 C C . ASP B 1 99 ? -5.618 6.488 38.813 1.00 69.30 125 ASP B C 1
ATOM 1758 O O . ASP B 1 99 ? -4.813 7.397 38.916 1.00 68.23 125 ASP B O 1
ATOM 1763 N N . SER B 1 100 ? -6.932 6.695 38.854 1.00 69.65 126 SER B N 1
ATOM 1764 C CA . SER B 1 100 ? -7.509 7.999 39.199 1.00 70.87 126 SER B CA 1
ATOM 1765 C C . SER B 1 100 ? -8.002 7.940 40.652 1.00 77.88 126 SER B C 1
ATOM 1766 O O . SER B 1 100 ? -8.406 6.873 41.109 1.00 80.08 126 SER B O 1
ATOM 1769 N N . ALA B 1 101 ? -7.972 9.055 41.371 1.00 75.14 127 ALA B N 1
ATOM 1770 C CA . ALA B 1 101 ? -8.502 9.064 42.730 1.00 78.93 127 ALA B CA 1
ATOM 1771 C C . ALA B 1 101 ? -9.583 10.113 42.828 1.00 86.42 127 ALA B C 1
ATOM 1772 O O . ALA B 1 101 ? -9.591 11.050 42.025 1.00 83.98 127 ALA B O 1
ATOM 1774 N N . ASP B 1 102 ? -10.520 9.944 43.787 1.00 88.71 128 ASP B N 1
ATOM 1775 C CA . ASP B 1 102 ? -11.615 10.889 44.019 1.00 91.00 128 ASP B CA 1
ATOM 1776 C C . ASP B 1 102 ? -11.055 12.247 44.482 1.00 94.91 128 ASP B C 1
ATOM 1777 O O . ASP B 1 102 ? -11.581 13.297 44.101 1.00 94.98 128 ASP B O 1
ATOM 1782 N N . GLN B 1 103 ? -9.951 12.212 45.240 1.00 90.87 129 GLN B N 1
ATOM 1783 C CA . GLN B 1 103 ? -9.268 13.400 45.734 1.00 91.16 129 GLN B CA 1
ATOM 1784 C C . GLN B 1 103 ? -8.410 14.039 44.622 1.00 89.81 129 GLN B C 1
ATOM 1785 O O . GLN B 1 103 ? -7.644 13.330 43.966 1.00 87.03 129 GLN B O 1
ATOM 1791 N N . PRO B 1 104 ? -8.509 15.373 44.407 1.00 84.65 130 PRO B N 1
ATOM 1792 C CA . PRO B 1 104 ? -7.735 16.003 43.324 1.00 79.96 130 PRO B CA 1
ATOM 1793 C C . PRO B 1 104 ? -6.207 15.940 43.492 1.00 81.81 130 PRO B C 1
ATOM 1794 O O . PRO B 1 104 ? -5.530 15.740 42.483 1.00 78.80 130 PRO B O 1
ATOM 1798 N N . TYR B 1 105 ? -5.657 16.095 44.728 1.00 79.19 131 TYR B N 1
ATOM 1799 C CA . TYR B 1 105 ? -4.202 16.063 44.973 1.00 77.69 131 TYR B CA 1
ATOM 1800 C C . TYR B 1 105 ? -3.589 14.704 44.559 1.00 76.27 131 TYR B C 1
ATOM 1801 O O . TYR B 1 105 ? -2.516 14.664 43.950 1.00 74.11 131 TYR B O 1
ATOM 1810 N N . ALA B 1 106 ? -4.304 13.608 44.879 1.00 70.69 132 ALA B N 1
ATOM 1811 C CA . ALA B 1 106 ? -3.911 12.232 44.620 1.00 68.12 132 ALA B CA 1
ATOM 1812 C C . ALA B 1 106 ? -4.073 11.905 43.142 1.00 66.67 132 ALA B C 1
ATOM 1813 O O . ALA B 1 106 ? -3.226 11.209 42.584 1.00 62.89 132 ALA B O 1
ATOM 1815 N N . ALA B 1 107 ? -5.138 12.446 42.502 1.00 63.47 133 ALA B N 1
ATOM 1816 C CA . ALA B 1 107 ? -5.445 12.276 41.077 1.00 60.60 133 ALA B CA 1
ATOM 1817 C C . ALA B 1 107 ? -4.346 12.864 40.200 1.00 62.63 133 ALA B C 1
ATOM 1818 O O . ALA B 1 107 ? -3.968 12.253 39.196 1.00 60.45 133 ALA B O 1
ATOM 1820 N N . ILE B 1 108 ? -3.827 14.038 40.595 1.00 60.29 134 ILE B N 1
ATOM 1821 C CA . ILE B 1 108 ? -2.735 14.747 39.928 1.00 58.50 134 ILE B CA 1
ATOM 1822 C C . ILE B 1 108 ? -1.421 13.979 40.164 1.00 60.52 134 ILE B C 1
ATOM 1823 O O . ILE B 1 108 ? -0.662 13.798 39.225 1.00 60.27 134 ILE B O 1
ATOM 1828 N N . ALA B 1 109 ? -1.155 13.535 41.403 1.00 57.34 135 ALA B N 1
ATOM 1829 C CA . ALA B 1 109 ? 0.041 12.762 41.740 1.00 55.42 135 ALA B CA 1
ATOM 1830 C C . ALA B 1 109 ? 0.183 11.493 40.840 1.00 53.95 135 ALA B C 1
ATOM 1831 O O . ALA B 1 109 ? 1.269 11.239 40.280 1.00 50.01 135 ALA B O 1
ATOM 1833 N N . ALA B 1 110 ? -0.942 10.762 40.639 1.00 49.12 136 ALA B N 1
ATOM 1834 C CA . ALA B 1 110 ? -1.010 9.539 39.835 1.00 47.11 136 ALA B CA 1
ATOM 1835 C C . ALA B 1 110 ? -0.764 9.825 38.348 1.00 50.15 136 ALA B C 1
ATOM 1836 O O . ALA B 1 110 ? -0.048 9.068 37.677 1.00 49.88 136 ALA B O 1
ATOM 1838 N N . GLN B 1 111 ? -1.321 10.945 37.851 1.00 45.54 137 GLN B N 1
ATOM 1839 C CA . GLN B 1 111 ? -1.157 11.401 36.472 1.00 42.39 137 GLN B CA 1
ATOM 1840 C C . GLN B 1 111 ? 0.294 11.793 36.237 1.00 44.21 137 GLN B C 1
ATOM 1841 O O . GLN B 1 111 ? 0.885 11.327 35.266 1.00 42.54 137 GLN B O 1
ATOM 1847 N N . GLN B 1 112 ? 0.884 12.606 37.139 1.00 41.99 138 GLN B N 1
ATOM 1848 C CA . GLN B 1 112 ? 2.283 13.059 37.030 1.00 41.36 138 GLN B CA 1
ATOM 1849 C C . GLN B 1 112 ? 3.262 11.885 37.068 1.00 45.71 138 GLN B C 1
ATOM 1850 O O . GLN B 1 112 ? 4.224 11.885 36.294 1.00 44.25 138 GLN B O 1
ATOM 1856 N N . ASP B 1 113 ? 2.994 10.873 37.927 1.00 43.65 139 ASP B N 1
ATOM 1857 C CA . ASP B 1 113 ? 3.806 9.662 38.016 1.00 43.94 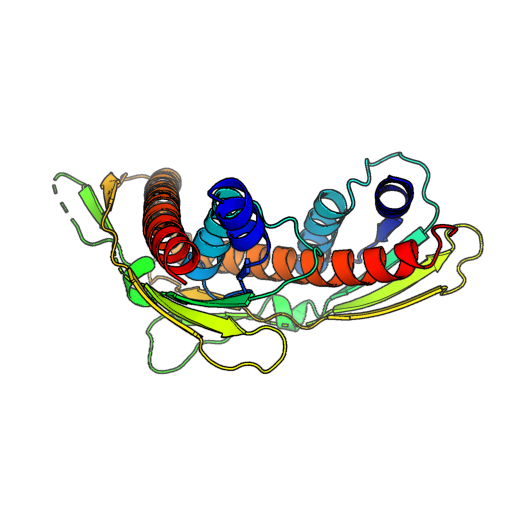139 ASP B CA 1
ATOM 1858 C C . ASP B 1 113 ? 3.729 8.876 36.684 1.00 43.36 139 ASP B C 1
ATOM 1859 O O . ASP B 1 113 ? 4.756 8.409 36.185 1.00 40.58 139 ASP B O 1
ATOM 1864 N N . GLY B 1 114 ? 2.529 8.784 36.112 1.00 40.09 140 GLY B N 1
ATOM 1865 C CA . GLY B 1 114 ? 2.323 8.142 34.815 1.00 38.85 140 GLY B CA 1
ATOM 1866 C C . GLY B 1 114 ? 3.096 8.849 33.717 1.00 41.05 140 GLY B C 1
ATOM 1867 O O . GLY B 1 114 ? 3.759 8.203 32.902 1.00 40.82 140 GLY B O 1
ATOM 1868 N N . GLN B 1 115 ? 3.060 10.197 33.717 1.00 36.68 141 GLN B N 1
ATOM 1869 C CA . GLN B 1 115 ? 3.803 11.032 32.757 1.00 34.00 141 GLN B CA 1
ATOM 1870 C C . GLN B 1 115 ? 5.319 10.827 32.877 1.00 35.41 141 GLN B C 1
ATOM 1871 O O . GLN B 1 115 ? 5.995 10.745 31.862 1.00 34.13 141 GLN B O 1
ATOM 1877 N N . GLU B 1 116 ? 5.833 10.714 34.103 1.00 34.71 142 GLU B N 1
ATOM 1878 C CA . GLU B 1 116 ? 7.254 10.451 34.384 1.00 35.92 142 GLU B CA 1
ATOM 1879 C C . GLU B 1 116 ? 7.681 9.042 33.861 1.00 40.88 142 GLU B C 1
ATOM 1880 O O . GLU B 1 116 ? 8.750 8.899 33.261 1.00 40.81 142 GLU B O 1
ATOM 1886 N N . ARG B 1 117 ? 6.810 8.034 34.045 1.00 37.68 143 ARG B N 1
ATOM 1887 C CA . ARG B 1 117 ? 7.027 6.659 33.595 1.00 37.85 143 ARG B CA 1
ATOM 1888 C C . ARG B 1 117 ? 6.992 6.586 32.055 1.00 40.74 143 ARG B C 1
ATOM 1889 O O . ARG B 1 117 ? 7.845 5.912 31.454 1.00 43.00 143 ARG B O 1
ATOM 1897 N N . ALA B 1 118 ? 6.075 7.336 31.419 1.00 33.28 144 ALA B N 1
ATOM 1898 C CA . ALA B 1 118 ? 6.017 7.425 29.961 1.00 32.20 144 ALA B CA 1
ATOM 1899 C C . ALA B 1 118 ? 7.301 8.055 29.421 1.00 36.38 144 ALA B C 1
ATOM 1900 O O . ALA B 1 118 ? 7.929 7.479 28.522 1.00 38.11 144 ALA B O 1
ATOM 1902 N N . ALA B 1 119 ? 7.729 9.188 30.005 1.00 31.77 145 ALA B N 1
ATOM 1903 C CA . ALA B 1 119 ? 8.957 9.907 29.617 1.00 31.55 145 ALA B CA 1
ATOM 1904 C C . ALA B 1 119 ? 10.202 9.040 29.779 1.00 37.32 145 ALA B C 1
ATOM 1905 O O . ALA B 1 119 ? 11.091 9.116 28.938 1.00 38.18 145 ALA B O 1
ATOM 1907 N N . ALA B 1 120 ? 10.273 8.244 30.862 1.00 35.02 146 ALA B N 1
ATOM 1908 C CA . ALA B 1 120 ? 11.402 7.351 31.165 1.00 36.28 146 ALA B CA 1
ATOM 1909 C C . ALA B 1 120 ? 11.502 6.232 30.100 1.00 41.18 146 ALA B C 1
ATOM 1910 O O . ALA B 1 120 ? 12.588 5.983 29.579 1.00 42.17 146 ALA B O 1
ATOM 1912 N N . GLU B 1 121 ? 10.370 5.602 29.750 1.00 37.89 147 GLU B N 1
ATOM 1913 C CA . GLU B 1 121 ? 10.330 4.571 28.721 1.00 38.24 147 GLU B CA 1
ATOM 1914 C C . GLU B 1 121 ? 10.607 5.133 27.336 1.00 40.21 147 GLU B C 1
ATOM 1915 O O . GLU B 1 121 ? 11.270 4.464 26.538 1.00 41.33 147 GLU B O 1
ATOM 1921 N N . ALA B 1 122 ? 10.114 6.355 27.040 1.00 34.24 148 ALA B N 1
ATOM 1922 C CA . ALA B 1 122 ? 10.377 6.989 25.747 1.00 32.35 148 ALA B CA 1
ATOM 1923 C C . ALA B 1 122 ? 11.869 7.270 25.606 1.00 37.45 148 ALA B C 1
ATOM 1924 O O . ALA B 1 122 ? 12.441 7.017 24.545 1.00 39.02 148 ALA B O 1
ATOM 1926 N N . ALA B 1 123 ? 12.504 7.738 26.696 1.00 33.90 149 ALA B N 1
ATOM 1927 C CA . ALA B 1 123 ? 13.930 8.033 26.787 1.00 33.42 149 ALA B CA 1
ATOM 1928 C C . ALA B 1 123 ? 14.762 6.783 26.494 1.00 40.85 149 ALA B C 1
ATOM 1929 O O . ALA B 1 123 ? 15.702 6.871 25.697 1.00 42.77 149 ALA B O 1
ATOM 1931 N N . ARG B 1 124 ? 14.401 5.623 27.078 1.00 38.35 150 ARG B N 1
ATOM 1932 C CA . ARG B 1 124 ? 15.127 4.369 26.834 1.00 41.00 150 ARG B CA 1
ATOM 1933 C C . ARG B 1 124 ? 14.997 3.940 25.378 1.00 45.41 150 ARG B C 1
ATOM 1934 O O . ARG B 1 124 ? 15.991 3.534 24.782 1.00 48.04 150 ARG B O 1
ATOM 1942 N N . LYS B 1 125 ? 13.779 4.017 24.813 1.00 39.92 151 LYS B N 1
ATOM 1943 C CA . LYS B 1 125 ? 13.510 3.639 23.416 1.00 39.76 151 LYS B CA 1
ATOM 1944 C C . LYS B 1 125 ? 14.341 4.489 22.412 1.00 42.78 151 LYS B C 1
ATOM 1945 O O . LYS B 1 125 ? 14.873 3.933 21.443 1.00 43.51 151 LYS B O 1
ATOM 1951 N N . ILE B 1 126 ? 14.460 5.815 22.663 1.00 36.54 152 ILE B N 1
ATOM 1952 C CA . ILE B 1 126 ? 15.226 6.753 21.827 1.00 34.71 152 ILE B CA 1
ATOM 1953 C C . ILE B 1 126 ? 16.751 6.462 21.958 1.00 41.71 152 ILE B C 1
ATOM 1954 O O . ILE B 1 126 ? 17.473 6.444 20.946 1.00 42.35 152 ILE B O 1
ATOM 1959 N N . GLN B 1 127 ? 17.211 6.209 23.206 1.00 37.92 153 GLN B N 1
ATOM 1960 C CA . GLN B 1 127 ? 18.597 5.921 23.550 1.00 39.67 153 GLN B CA 1
ATOM 1961 C C . GLN B 1 127 ? 19.078 4.676 22.833 1.00 49.84 153 GLN B C 1
ATOM 1962 O O . GLN B 1 127 ? 20.216 4.645 22.372 1.00 53.61 153 GLN B O 1
ATOM 1968 N N . LEU B 1 128 ? 18.220 3.658 22.743 1.00 46.19 154 LEU B N 1
ATOM 1969 C CA . LEU B 1 128 ? 18.502 2.391 22.085 1.00 48.00 154 LEU B CA 1
ATOM 1970 C C . LEU B 1 128 ? 18.563 2.602 20.563 1.00 49.77 154 LEU B C 1
ATOM 1971 O O . LEU B 1 128 ? 19.444 2.059 19.903 1.00 50.61 154 LEU B O 1
ATOM 1976 N N . ASP B 1 129 ? 17.673 3.434 20.026 1.00 44.22 155 ASP B N 1
ATOM 1977 C CA . ASP B 1 129 ? 17.623 3.804 18.604 1.00 43.04 155 ASP B CA 1
ATOM 1978 C C . ASP B 1 129 ? 18.901 4.562 18.185 1.00 44.93 155 ASP B C 1
ATOM 1979 O O . ASP B 1 129 ? 19.513 4.244 17.157 1.00 46.10 155 ASP B O 1
ATOM 1984 N N . LEU B 1 130 ? 19.314 5.532 19.008 1.00 39.56 156 LEU B N 1
ATOM 1985 C CA . LEU B 1 130 ? 20.514 6.347 18.791 1.00 38.66 156 LEU B CA 1
ATOM 1986 C C . LEU B 1 130 ? 21.784 5.5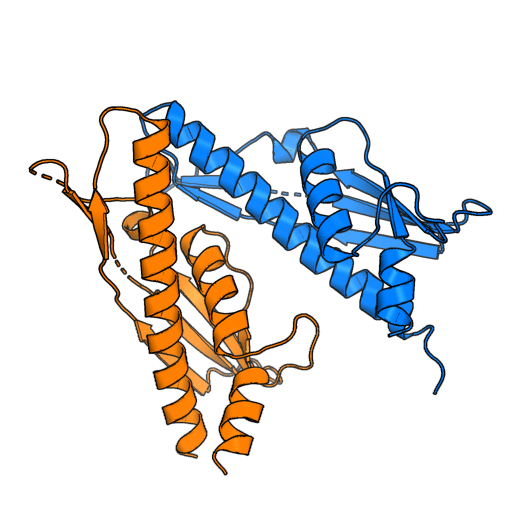19 18.934 1.00 45.32 156 LEU B C 1
ATOM 1987 O O . LEU B 1 130 ? 22.716 5.743 18.165 1.00 46.39 156 LEU B O 1
ATOM 1992 N N . ALA B 1 131 ? 21.840 4.596 19.935 1.00 43.33 157 ALA B N 1
ATOM 1993 C CA . ALA B 1 131 ? 22.985 3.707 20.187 1.00 46.20 157 ALA B CA 1
ATOM 1994 C C . ALA B 1 131 ? 23.197 2.774 19.012 1.00 54.81 157 ALA B C 1
ATOM 1995 O O . ALA B 1 131 ? 24.337 2.505 18.651 1.00 57.77 157 ALA B O 1
ATOM 1997 N N . THR B 1 132 ? 22.094 2.298 18.408 1.00 52.22 158 THR B N 1
ATOM 1998 C CA . THR B 1 132 ? 22.070 1.415 17.236 1.00 54.49 158 THR B CA 1
ATOM 1999 C C . THR B 1 132 ? 22.583 2.196 16.017 1.00 58.67 158 THR B C 1
ATOM 2000 O O . THR B 1 132 ? 23.291 1.638 15.197 1.00 60.61 158 THR B O 1
ATOM 2004 N N . TRP B 1 133 ? 22.246 3.489 15.922 1.00 53.65 159 TRP B N 1
ATOM 2005 C CA . TRP B 1 133 ? 22.679 4.357 14.840 1.00 52.72 159 TRP B CA 1
ATOM 2006 C C . TRP B 1 133 ? 24.189 4.615 14.912 1.00 59.35 159 TRP B C 1
ATOM 2007 O O . TRP B 1 133 ? 24.879 4.446 13.902 1.00 62.47 159 TRP B O 1
ATOM 2018 N N . LEU B 1 134 ? 24.696 5.025 16.097 1.00 54.80 160 LEU B N 1
ATOM 2019 C CA . LEU B 1 134 ? 26.115 5.299 16.332 1.00 55.83 160 LEU B CA 1
ATOM 2020 C C . LEU B 1 134 ? 26.950 4.029 16.150 1.00 67.31 160 LEU B C 1
ATOM 2021 O O . LEU B 1 134 ? 28.062 4.118 15.624 1.00 69.88 160 LEU B O 1
ATOM 2026 N N . ALA B 1 135 ? 26.413 2.850 16.571 1.00 66.37 161 ALA B N 1
ATOM 2027 C CA . ALA B 1 135 ? 27.075 1.548 16.431 1.00 71.14 161 ALA B CA 1
ATOM 2028 C C . ALA B 1 135 ? 27.278 1.170 14.953 1.00 82.05 161 ALA B C 1
ATOM 2029 O O . ALA B 1 135 ? 28.230 0.448 14.631 1.00 86.39 161 ALA B O 1
ATOM 2031 N N . GLY B 1 136 ? 26.376 1.658 14.091 1.00 78.99 162 GLY B N 1
ATOM 2032 C CA . GLY B 1 136 ? 26.355 1.404 12.654 1.00 81.69 162 GLY B CA 1
ATOM 2033 C C . GLY B 1 136 ? 27.542 1.918 11.859 1.00 90.83 162 GLY B C 1
ATOM 2034 O O . GLY B 1 136 ? 28.374 1.124 11.387 1.00 95.42 162 GLY B O 1
ATOM 2035 N N . LYS B 1 137 ? 27.610 3.248 11.672 1.00 85.67 163 LYS B N 1
ATOM 2036 C CA . LYS B 1 137 ? 28.676 3.882 10.898 1.00 124.97 163 LYS B CA 1
ATOM 2037 C C . LYS B 1 137 ? 29.639 4.627 11.809 1.00 139.24 163 LYS B C 1
ATOM 2038 O O . LYS B 1 137 ? 30.565 4.012 12.333 1.00 100.52 163 LYS B O 1
#

B-factor: mean 56.67, std 23.95, range [22.2, 165.12]

Sequence (267 aa):
AGVESGLSSIETVAAEGRGGYLLREQLDDALAHRQGSPAAYKLYLSVNEQRFARGVRLDNVANRFELRSVDWRLLDAKNGAEVHKGRTDVSVTYDSADQPYAAIAAQQDGQERAAAEAARKIQLDLATWLAGKKPAGRAGVESGLSSIETVAAEGRGGYLLREQLDDALAHRQGSPAAYKLYLSVNEQRFARGVRANRFELRSVDWRLLDAKNGAEVHKGRTDVSVTYDSADQPYAAIAAQQDGQERAAAEAARKIQLDLATWLAGK

Radius of gyration: 20.21 Å; Cα contacts (8 Å, |Δi|>4): 503; chains: 2; bounding box: 59×46×46 Å

Organism: Caulobacter vibrioides (strain ATCC 19089 / CIP 103742 / CB 15) (NCBI:txid190650)